Protein 4BCT (pdb70)

Sequence (201 aa):
ATTFNIINNCPFTVWAAAVPGGGKRLDRGQNWIIINNPGAGTKGARVWPRTGCNFDGAGRRRGKCQTGDCNGLLQQCQQAFGQQPPNTLAEYALNQQFNNLDFFFDISLVDDGFNVAMEFSSPTSGGCTRGIKCTADINGQCPNELRAPGGCNNPCTVFKTDQYCCNSSGNCGLTNFSKKFFKDRCPDAYSYPKDDQTSTFTCPAGTNYKVVFCP

B-factor: mean 10.48, std 8.93, range [3.19, 70.59]

Structure (mmCIF, N/CA/C/O backbone):
data_4BCT
#
_entry.id   4BCT
#
_cell.length_a   71.541
_cell.length_b   48.312
_cell.length_c   50.580
_cell.angle_alpha   90.00
_cell.angle_beta   100.72
_cell.angle_gamma   90.00
#
_symmetry.space_group_name_H-M   'C 1 2 1'
#
loop_
_entity.id
_entity.type
_entity.pdbx_description
1 polymer 'THAUMATIN-LIKE PROTEIN'
2 non-polymer '4-(2-HYDROXYETHYL)-1-PIPERAZINE ETHANESULFONIC ACID'
3 water water
#
loop_
_atom_site.group_PDB
_atom_site.id
_atom_site.type_symbol
_atom_site.label_atom_id
_atom_site.label_alt_id
_atom_site.label_comp_id
_atom_site.label_asym_id
_atom_site.label_entity_id
_atom_site.label_seq_id
_atom_site.pdbx_PDB_ins_code
_atom_site.Cartn_x
_atom_site.Cartn_y
_atom_site.Cartn_z
_atom_site.occupancy
_atom_site.B_iso_or_equiv
_atom_site.auth_seq_id
_atom_site.auth_comp_id
_atom_site.auth_asym_id
_atom_site.auth_atom_id
_atom_site.pdbx_PDB_model_num
ATOM 1 N N . ALA A 1 1 ? 32.574 6.882 7.857 1.00 13.85 25 ALA A N 1
ATOM 2 C CA . ALA A 1 1 ? 31.557 5.750 7.812 1.00 11.48 25 ALA A CA 1
ATOM 3 C C . ALA A 1 1 ? 30.468 6.112 6.790 1.00 8.94 25 ALA A C 1
ATOM 4 O O . ALA A 1 1 ? 29.873 7.146 6.875 1.00 10.96 25 ALA A O 1
ATOM 6 N N A THR A 1 2 ? 30.313 5.231 5.829 0.50 6.94 26 THR A N 1
ATOM 7 N N B THR A 1 2 ? 30.313 5.248 5.819 0.50 7.03 26 THR A N 1
ATOM 8 C CA A THR A 1 2 ? 29.245 5.230 4.857 0.50 7.03 26 THR A CA 1
ATOM 9 C CA B THR A 1 2 ? 29.181 5.312 4.933 0.50 7.14 26 THR A CA 1
ATOM 10 C C A THR A 1 2 ? 28.275 4.153 5.265 0.50 5.99 26 THR A C 1
ATOM 11 C C B THR A 1 2 ? 28.266 4.166 5.277 0.50 6.11 26 THR A C 1
ATOM 12 O O A THR A 1 2 ? 28.683 3.068 5.665 0.50 7.33 26 THR A O 1
ATOM 13 O O B THR A 1 2 ? 28.691 3.074 5.657 0.50 7.31 26 THR A O 1
ATOM 20 N N . PHE A 1 3 ? 26.983 4.458 5.134 1.00 6.27 27 PHE A N 1
ATOM 21 C CA . PHE A 1 3 ? 25.908 3.476 5.340 1.00 5.97 27 PHE A CA 1
ATOM 22 C C . PHE A 1 3 ? 25.149 3.389 4.041 1.00 6.56 27 PHE A C 1
ATOM 23 O O . PHE A 1 3 ? 24.656 4.387 3.552 1.00 8.88 27 PHE A O 1
ATOM 31 N N . ASN A 1 4 ? 25.033 2.200 3.534 1.00 5.64 28 ASN A N 1
ATOM 32 C CA . ASN A 1 4 ? 24.202 1.906 2.360 1.00 5.40 28 ASN A CA 1
ATOM 33 C C . ASN A 1 4 ? 22.929 1.253 2.851 1.00 4.91 28 ASN A C 1
ATOM 34 O O . ASN A 1 4 ? 22.967 0.192 3.441 1.00 5.35 28 ASN A O 1
ATOM 39 N N . ILE A 1 5 ? 21.839 1.961 2.641 1.00 4.95 29 ILE A N 1
ATOM 40 C CA . ILE A 1 5 ? 20.527 1.542 3.148 1.00 4.76 29 ILE A CA 1
ATOM 41 C C . ILE A 1 5 ? 19.759 1.035 1.988 1.00 5.12 29 ILE A C 1
ATOM 42 O O . ILE A 1 5 ? 19.512 1.756 1.025 1.00 5.97 29 ILE A O 1
ATOM 47 N N . ILE A 1 6 ? 19.397 -0.252 2.026 1.00 5.66 30 ILE A N 1
ATOM 48 C CA . ILE A 1 6 ? 18.874 -0.944 0.877 1.00 5.93 30 ILE A CA 1
ATOM 49 C C . ILE A 1 6 ? 17.522 -1.520 1.204 1.00 5.85 30 ILE A C 1
ATOM 50 O O . ILE A 1 6 ? 17.368 -2.186 2.209 1.00 5.98 30 ILE A O 1
ATOM 55 N N . ASN A 1 7 ? 16.538 -1.300 0.322 1.00 6.15 31 ASN A N 1
ATOM 56 C CA . ASN A 1 7 ? 15.272 -1.929 0.502 1.00 6.61 31 ASN A CA 1
ATOM 57 C C . ASN A 1 7 ? 15.174 -3.205 -0.324 1.00 7.18 31 ASN A C 1
ATOM 58 O O . ASN A 1 7 ? 15.079 -3.117 -1.525 1.00 8.51 31 ASN A O 1
ATOM 63 N N . ASN A 1 8 ? 15.182 -4.330 0.345 1.00 8.55 32 ASN A N 1
ATOM 64 C CA . ASN A 1 8 ? 14.926 -5.596 -0.338 1.00 10.77 32 ASN A CA 1
ATOM 65 C C . ASN A 1 8 ? 13.541 -6.127 -0.148 1.00 10.46 32 ASN A C 1
ATOM 66 O O . ASN A 1 8 ? 13.267 -7.203 -0.576 1.00 13.26 32 ASN A O 1
ATOM 71 N N . CYS A 1 9 ? 12.665 -5.341 0.476 1.00 10.11 33 CYS A N 1
ATOM 72 C CA . CYS A 1 9 ? 11.317 -5.779 0.664 1.00 10.77 33 CYS A CA 1
ATOM 73 C C . CYS A 1 9 ? 10.507 -5.647 -0.591 1.00 13.09 33 CYS A C 1
ATOM 74 O O . CYS A 1 9 ? 10.793 -4.768 -1.425 1.00 13.84 33 CYS A O 1
ATOM 77 N N . PRO A 1 10 ? 9.489 -6.474 -0.724 1.00 13.62 34 PRO A N 1
ATOM 78 C CA . PRO A 1 10 ? 8.592 -6.412 -1.894 1.00 15.80 34 PRO A CA 1
ATOM 79 C C . PRO A 1 10 ? 7.458 -5.352 -1.696 1.00 16.90 34 PRO A C 1
ATOM 80 O O . PRO A 1 10 ? 6.278 -5.584 -2.063 1.00 21.62 34 PRO A O 1
ATOM 84 N N . PHE A 1 11 ? 7.769 -4.285 -1.089 1.00 15.32 35 PHE A N 1
ATOM 85 C CA . PHE A 1 11 ? 6.857 -3.175 -0.879 1.00 13.13 35 PHE A CA 1
ATOM 86 C C . PHE A 1 11 ? 7.805 -1.976 -0.669 1.00 11.99 35 PHE A C 1
ATOM 87 O O . PHE A 1 11 ? 8.949 -2.110 -0.296 1.00 10.93 35 PHE A O 1
ATOM 95 N N . THR A 1 12 ? 7.256 -0.820 -0.910 1.00 12.50 36 THR A N 1
ATOM 96 C CA . THR A 1 12 ? 7.965 0.446 -0.705 1.00 11.85 36 THR A CA 1
ATOM 97 C C . THR A 1 12 ? 8.267 0.582 0.768 1.00 8.57 36 THR A C 1
ATOM 98 O O . THR A 1 12 ? 7.438 0.345 1.630 1.00 9.72 36 THR A O 1
ATOM 102 N N . VAL A 1 13 ? 9.492 1.029 1.037 1.00 6.98 37 VAL A N 1
ATOM 103 C CA . VAL A 1 13 ? 9.915 1.366 2.386 1.00 6.30 37 VAL A CA 1
ATOM 104 C C . VAL A 1 13 ? 10.475 2.753 2.325 1.00 5.63 37 VAL A C 1
ATOM 105 O O . VAL A 1 13 ? 11.255 3.068 1.443 1.00 6.08 37 VAL A O 1
ATOM 109 N N . TRP A 1 14 ? 10.090 3.585 3.276 1.00 4.85 38 TRP A N 1
ATOM 110 C CA . TRP A 1 14 ? 10.648 4.920 3.379 1.00 5.06 38 TRP A CA 1
ATOM 111 C C . TRP A 1 14 ? 11.731 4.855 4.414 1.00 4.49 38 TRP A C 1
ATOM 112 O O . TRP A 1 14 ? 11.470 4.831 5.623 1.00 4.50 38 TRP A O 1
ATOM 123 N N . ALA A 1 15 ? 12.939 4.741 3.954 1.00 4.73 39 ALA A N 1
ATOM 124 C CA . ALA A 1 15 ? 14.083 4.713 4.874 1.00 4.47 39 ALA A CA 1
ATOM 125 C C . ALA A 1 15 ? 14.121 6.005 5.629 1.00 4.40 39 ALA A C 1
ATOM 126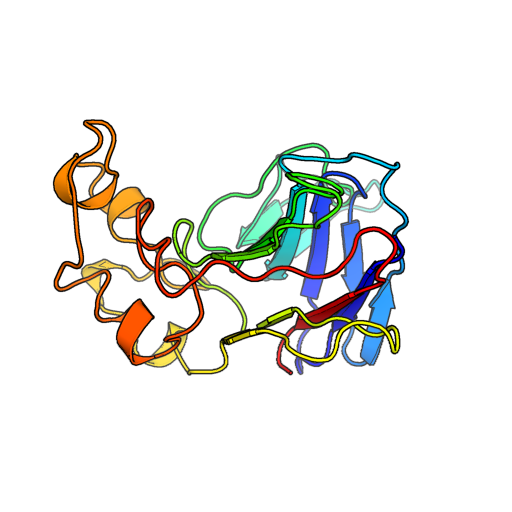 O O . ALA A 1 15 ? 13.819 7.073 5.091 1.00 4.47 39 ALA A O 1
ATOM 128 N N . ALA A 1 16 ? 14.582 5.924 6.865 1.00 4.15 40 ALA A N 1
ATOM 129 C CA . ALA A 1 16 ? 14.760 7.046 7.714 1.00 4.07 40 ALA A CA 1
ATOM 130 C C . ALA A 1 16 ? 16.134 6.909 8.401 1.00 4.05 40 ALA A C 1
ATOM 131 O O . ALA A 1 16 ? 16.536 5.803 8.710 1.00 4.09 40 ALA A O 1
ATOM 133 N N . ALA A 1 17 ? 16.749 8.037 8.671 1.00 4.32 41 ALA A N 1
ATOM 134 C CA . ALA A 1 17 ? 18.014 7.992 9.406 1.00 4.81 41 ALA A CA 1
ATOM 135 C C . ALA A 1 17 ? 18.157 9.288 10.122 1.00 4.62 41 ALA A C 1
ATOM 136 O O . ALA A 1 17 ? 17.909 10.354 9.572 1.00 5.56 41 ALA A O 1
ATOM 138 N N . VAL A 1 18 ? 18.639 9.210 11.358 1.00 4.56 42 VAL A N 1
ATOM 139 C CA . VAL A 1 18 ? 18.992 10.394 12.109 1.00 5.07 42 VAL A CA 1
ATOM 140 C C . VAL A 1 18 ? 20.371 10.154 12.647 1.00 5.38 42 VAL A C 1
ATOM 141 O O . VAL A 1 18 ? 20.522 9.305 13.553 1.00 7.37 42 VAL A O 1
ATOM 145 N N . PRO A 1 19 ? 21.396 10.801 12.115 1.00 5.92 43 PRO A N 1
ATOM 146 C CA . PRO A 1 19 ? 21.326 11.778 11.056 1.00 5.97 43 PRO A CA 1
ATOM 147 C C . PRO A 1 19 ? 21.140 11.126 9.714 1.00 5.86 43 PRO A C 1
ATOM 148 O O . PRO A 1 19 ? 21.479 9.946 9.512 1.00 7.27 43 PRO A O 1
ATOM 152 N N . GLY A 1 20 ? 20.641 11.894 8.760 1.00 6.38 44 GLY A N 1
ATOM 153 C CA . GLY A 1 20 ? 20.606 11.478 7.383 1.00 6.95 44 GLY A CA 1
ATOM 154 C C . GLY A 1 20 ? 19.396 11.936 6.625 1.00 6.14 44 GLY A C 1
ATOM 155 O O . GLY A 1 20 ? 19.514 12.341 5.490 1.00 7.84 44 GLY A O 1
ATOM 156 N N . GLY A 1 21 ? 18.224 11.847 7.244 1.00 5.80 45 GLY A N 1
ATOM 157 C CA . GLY A 1 21 ? 16.978 12.275 6.662 1.00 5.75 45 GLY A CA 1
ATOM 158 C C . GLY A 1 21 ? 16.112 11.089 6.279 1.00 5.02 45 GLY A C 1
ATOM 159 O O . GLY A 1 21 ? 15.751 10.291 7.144 1.00 5.01 45 GLY A O 1
ATOM 160 N N . GLY A 1 22 ? 15.723 10.963 5.032 1.00 5.31 46 GLY A N 1
ATOM 161 C CA . GLY A 1 22 ? 14.936 9.859 4.613 1.00 5.13 46 GLY A CA 1
ATOM 162 C C . GLY A 1 22 ? 14.886 9.746 3.119 1.00 5.98 46 GLY A C 1
ATOM 163 O O . GLY A 1 22 ? 15.225 10.685 2.408 1.00 7.17 46 GLY A O 1
ATOM 164 N N . LYS A 1 23 ? 14.393 8.615 2.653 1.00 5.69 47 LYS A N 1
ATOM 165 C CA . LYS A 1 23 ? 14.288 8.395 1.209 1.00 6.49 47 LYS A CA 1
ATOM 166 C C . LYS A 1 23 ? 13.277 7.310 0.977 1.00 5.88 47 LYS A C 1
ATOM 167 O O . LYS A 1 23 ? 13.297 6.271 1.608 1.00 6.28 47 LYS A O 1
ATOM 173 N N . ARG A 1 24 ? 12.414 7.533 -0.009 1.00 6.60 48 ARG A N 1
ATOM 174 C CA . ARG A 1 24 ? 11.468 6.546 -0.480 1.00 6.84 48 ARG A CA 1
ATOM 175 C C . ARG A 1 24 ? 12.243 5.517 -1.289 1.00 7.27 48 ARG A C 1
ATOM 176 O O . ARG A 1 24 ? 12.903 5.891 -2.271 1.00 9.45 48 ARG A O 1
ATOM 184 N N . LEU A 1 25 ? 12.162 4.265 -0.904 1.00 7.06 49 LEU A N 1
ATOM 185 C CA . LEU A 1 25 ? 12.811 3.165 -1.619 1.00 8.04 49 LEU A CA 1
ATOM 186 C C . LEU A 1 25 ? 11.837 2.154 -2.096 1.00 7.97 49 LEU A C 1
ATOM 187 O O . LEU A 1 25 ? 11.255 1.434 -1.325 1.00 8.60 49 LEU A O 1
ATOM 192 N N . ASP A 1 26 ? 11.747 2.042 -3.428 1.00 10.98 50 ASP A N 1
ATOM 193 C CA . ASP A 1 26 ? 11.111 0.866 -3.971 1.00 12.69 50 ASP A CA 1
ATOM 194 C C . ASP A 1 26 ? 12.015 -0.341 -3.799 1.00 11.21 50 ASP A C 1
ATOM 195 O O . ASP A 1 26 ? 13.153 -0.159 -3.469 1.00 10.50 50 ASP A O 1
ATOM 200 N N . ARG A 1 27 ? 11.531 -1.585 -4.011 1.00 12.87 51 ARG A N 1
ATOM 201 C CA . ARG A 1 27 ? 12.381 -2.730 -3.867 1.00 13.63 51 ARG A CA 1
ATOM 202 C C . ARG A 1 27 ? 13.550 -2.538 -4.769 1.00 12.43 51 ARG A C 1
ATOM 203 O O . ARG A 1 27 ? 13.444 -2.129 -5.959 1.00 12.89 51 ARG A O 1
ATOM 211 N N . GLY A 1 28 ? 14.698 -2.850 -4.229 1.00 11.65 52 GLY A N 1
ATOM 212 C CA . GLY A 1 28 ? 15.952 -2.796 -4.892 1.00 12.73 52 GLY A CA 1
ATOM 213 C C . GLY A 1 28 ? 16.600 -1.430 -4.869 1.00 11.99 52 GLY A C 1
ATOM 214 O O . GLY A 1 28 ? 17.744 -1.327 -5.285 1.00 15.06 52 GLY A O 1
ATOM 215 N N . GLN A 1 29 ? 15.967 -0.408 -4.377 1.00 8.54 53 GLN A N 1
ATOM 216 C CA . GLN A 1 29 ? 16.584 0.880 -4.332 1.00 7.95 53 GLN A CA 1
ATOM 217 C C . GLN A 1 29 ? 17.378 1.030 -3.040 1.00 6.93 53 GLN A C 1
ATOM 218 O O . GLN A 1 29 ? 17.082 0.397 -2.054 1.00 7.53 53 GLN A O 1
ATOM 224 N N . ASN A 1 30 ? 18.322 1.939 -3.121 1.00 7.25 54 ASN A N 1
ATOM 225 C CA . ASN A 1 30 ? 19.233 2.169 -1.979 1.00 6.78 54 ASN A CA 1
ATOM 226 C C . ASN A 1 30 ? 19.430 3.639 -1.776 1.00 6.95 54 ASN A C 1
ATOM 227 O O . ASN A 1 30 ? 19.081 4.507 -2.589 1.00 9.38 54 ASN A O 1
ATOM 232 N N . TRP A 1 31 ? 20.052 3.945 -0.629 1.00 6.44 55 TRP A N 1
ATOM 233 C CA . TRP A 1 31 ? 20.255 5.271 -0.150 1.00 6.46 55 TRP A CA 1
ATOM 234 C C . TRP A 1 31 ? 21.581 5.261 0.614 1.00 5.92 55 TRP A C 1
ATOM 235 O O . TRP A 1 31 ? 21.693 4.517 1.553 1.00 6.33 55 TRP A O 1
ATOM 246 N N A ILE A 1 32 ? 22.513 6.086 0.211 0.50 7.14 56 ILE A N 1
ATOM 247 N N B ILE A 1 32 ? 22.527 6.076 0.209 0.50 7.23 56 ILE A N 1
ATOM 248 C CA A ILE A 1 32 ? 23.783 6.132 0.899 0.50 8.28 56 ILE A CA 1
ATOM 249 C CA B ILE A 1 32 ? 23.810 6.148 0.885 0.50 8.46 56 ILE A CA 1
ATOM 250 C C A ILE A 1 32 ? 23.857 7.383 1.754 0.50 7.60 56 ILE A C 1
ATOM 251 C C B ILE A 1 32 ? 23.844 7.372 1.756 0.50 7.73 56 ILE A C 1
ATOM 252 O O A ILE A 1 32 ? 23.558 8.493 1.280 0.50 10.78 56 ILE A O 1
ATOM 253 O O B ILE A 1 32 ? 23.545 8.478 1.275 0.50 10.86 56 ILE A O 1
ATOM 262 N N . ILE A 1 33 ? 24.160 7.188 3.026 1.00 7.02 57 ILE A N 1
ATOM 263 C CA . ILE A 1 33 ? 24.364 8.283 3.943 1.00 6.92 57 ILE A CA 1
ATOM 264 C C . ILE A 1 33 ? 25.812 8.229 4.456 1.00 6.06 57 ILE A C 1
ATOM 265 O O . ILE A 1 33 ? 26.466 7.197 4.452 1.00 6.51 57 ILE A O 1
ATOM 270 N N A ASN A 1 34 ? 26.262 9.366 4.954 0.52 6.41 58 ASN A N 1
ATOM 271 N N B ASN A 1 34 ? 26.231 9.395 4.931 0.48 6.75 58 ASN A N 1
ATOM 272 C CA A ASN A 1 34 ? 27.630 9.533 5.425 0.52 7.29 58 ASN A CA 1
ATOM 273 C CA B ASN A 1 34 ? 27.587 9.541 5.413 0.48 6.90 58 ASN A CA 1
ATOM 274 C C A ASN A 1 34 ? 27.625 10.317 6.714 0.52 7.24 58 ASN A C 1
ATOM 275 C C B ASN A 1 34 ? 27.536 10.354 6.702 0.48 6.52 58 ASN A C 1
ATOM 276 O O A ASN A 1 34 ? 27.987 11.460 6.746 0.52 10.26 58 ASN A O 1
ATOM 277 O O B ASN A 1 34 ? 27.769 11.555 6.717 0.48 7.72 58 ASN A O 1
ATOM 286 N N . PRO A 1 35 ? 27.234 9.690 7.806 1.00 6.93 59 PRO A N 1
ATOM 287 C CA . PRO A 1 35 ? 27.203 10.394 9.075 1.00 8.40 59 PRO A CA 1
ATOM 288 C C . PRO A 1 35 ? 28.600 10.936 9.432 1.00 8.55 59 PRO A C 1
ATOM 289 O O . PRO A 1 35 ? 29.597 10.309 9.150 1.00 10.25 59 PRO A O 1
ATOM 293 N N . GLY A 1 36 ? 28.602 12.063 10.113 1.00 8.68 60 GLY A N 1
ATOM 294 C CA . GLY A 1 36 ? 29.863 12.654 10.515 1.00 9.78 60 GLY A CA 1
ATOM 295 C C . GLY A 1 36 ? 30.614 11.742 11.484 1.00 8.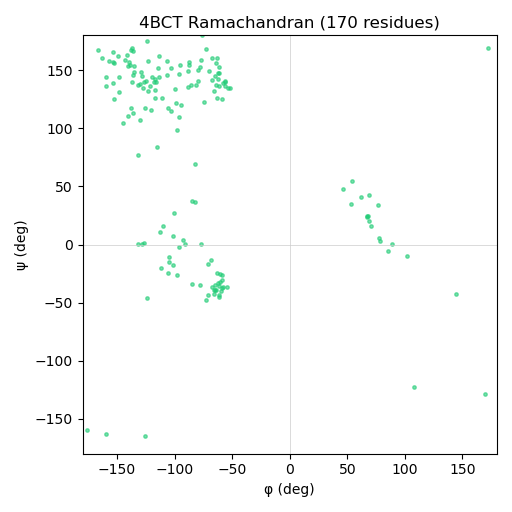03 60 GLY A C 1
ATOM 296 O O . GLY A 1 36 ? 30.053 10.964 12.253 1.00 7.18 60 GLY A O 1
ATOM 297 N N . ALA A 1 37 ? 31.904 11.940 11.496 1.00 9.18 61 ALA A N 1
ATOM 298 C CA . ALA A 1 37 ? 32.762 11.171 12.416 1.00 9.48 61 ALA A CA 1
ATOM 299 C C . ALA A 1 37 ? 32.285 11.417 13.815 1.00 7.48 61 ALA A C 1
ATOM 300 O O . ALA A 1 37 ? 31.949 12.514 14.198 1.00 9.20 61 ALA A O 1
ATOM 302 N N . GLY A 1 38 ? 32.275 10.316 14.600 1.00 7.45 62 GLY A N 1
ATOM 303 C CA . GLY A 1 38 ? 31.883 10.411 15.970 1.00 7.41 62 GLY A CA 1
ATOM 304 C C . GLY A 1 38 ? 30.389 10.520 16.233 1.00 6.51 62 GLY A C 1
ATOM 305 O O . GLY A 1 38 ? 29.985 10.661 17.373 1.00 8.84 62 GLY A O 1
ATOM 306 N N . THR A 1 39 ? 29.581 10.402 15.209 1.00 6.14 63 THR A N 1
ATOM 307 C CA . THR A 1 39 ? 28.132 10.410 15.374 1.00 6.90 63 THR A CA 1
ATOM 308 C C . THR A 1 39 ? 27.731 9.389 16.416 1.00 5.64 63 THR A C 1
ATOM 309 O O . THR A 1 39 ? 28.130 8.244 16.336 1.00 6.14 63 THR A O 1
ATOM 313 N N . LYS A 1 40 ? 26.855 9.806 17.294 1.00 7.33 64 LYS A N 1
ATOM 314 C CA . LYS A 1 40 ? 26.302 8.919 18.256 1.00 7.76 64 LYS A CA 1
ATOM 315 C C . LYS A 1 40 ? 24.861 9.133 18.413 1.00 6.82 64 LYS A C 1
ATOM 316 O O . LYS A 1 40 ? 24.287 10.096 17.916 1.00 8.35 64 LYS A O 1
ATOM 322 N N . GLY A 1 41 ? 24.226 8.148 19.101 1.00 7.72 65 GLY A N 1
ATOM 323 C CA . GLY A 1 41 ? 22.796 8.272 19.257 1.00 9.17 65 GLY A CA 1
ATOM 324 C C . GLY A 1 41 ? 22.044 8.145 17.971 1.00 7.52 65 GLY A C 1
ATOM 325 O O . GLY A 1 41 ? 20.953 8.662 17.843 1.00 9.13 65 GLY A O 1
ATOM 326 N N . ALA A 1 42 ? 22.649 7.478 16.984 1.00 5.57 66 ALA A N 1
ATOM 327 C CA . ALA A 1 42 ? 22.140 7.477 15.636 1.00 4.90 66 ALA A CA 1
ATOM 328 C C . ALA A 1 42 ? 21.287 6.285 15.373 1.00 3.89 66 ALA A C 1
ATOM 329 O O . ALA A 1 42 ? 21.432 5.239 15.977 1.00 4.76 66 ALA A O 1
ATOM 331 N N . ARG A 1 43 ? 20.387 6.451 14.412 1.00 4.64 67 ARG A N 1
ATOM 332 C CA . ARG A 1 43 ? 19.511 5.389 14.009 1.00 4.88 67 ARG A CA 1
ATOM 333 C C . ARG A 1 43 ? 19.323 5.388 12.521 1.00 3.95 67 ARG A C 1
ATOM 334 O O . ARG A 1 43 ? 19.351 6.445 11.873 1.00 4.69 67 ARG A O 1
ATOM 342 N N . VAL A 1 44 ? 19.018 4.215 11.993 1.00 3.95 68 VAL A N 1
ATOM 343 C CA . VAL A 1 44 ? 18.460 4.020 10.665 1.00 4.00 68 VAL A CA 1
ATOM 344 C C . VAL A 1 44 ? 17.266 3.119 10.872 1.00 3.75 68 VAL A C 1
ATOM 345 O O . VAL A 1 44 ? 17.345 2.157 11.623 1.00 4.11 68 VAL A O 1
ATOM 349 N N . TRP A 1 45 ? 16.153 3.394 10.202 1.00 3.91 69 TRP A N 1
ATOM 350 C CA . TRP A 1 45 ? 14.996 2.527 10.347 1.00 3.86 69 TRP A CA 1
ATOM 351 C C . TRP A 1 45 ? 14.151 2.598 9.113 1.00 3.58 69 TRP A C 1
ATOM 352 O O . TRP A 1 45 ? 14.150 3.546 8.363 1.00 4.13 69 TRP A O 1
ATOM 363 N N . PRO A 1 46 ? 13.359 1.541 8.914 1.00 4.09 70 PRO A N 1
ATOM 364 C CA . PRO A 1 46 ? 12.379 1.523 7.857 1.00 4.31 70 PRO A CA 1
ATOM 365 C C . PRO A 1 46 ? 11.059 2.107 8.365 1.00 4.11 70 PRO A C 1
ATOM 366 O O . PRO A 1 46 ? 10.696 1.929 9.503 1.00 4.53 70 PRO A O 1
ATOM 370 N N . ARG A 1 47 ? 10.327 2.721 7.450 1.00 4.34 71 ARG A N 1
ATOM 371 C CA . ARG A 1 47 ? 8.978 3.183 7.669 1.00 4.56 71 ARG A CA 1
ATOM 372 C C . ARG A 1 47 ? 8.104 2.574 6.616 1.00 4.48 71 ARG A C 1
ATOM 373 O O . ARG A 1 47 ? 8.481 2.473 5.455 1.00 5.21 71 ARG A O 1
ATOM 381 N N . THR A 1 48 ? 6.901 2.175 7.028 1.00 4.85 72 THR A N 1
ATOM 382 C CA . THR A 1 48 ? 5.946 1.615 6.097 1.00 5.49 72 THR A CA 1
ATOM 383 C C . THR A 1 48 ? 4.660 2.404 6.131 1.00 5.89 72 THR A C 1
ATOM 384 O O . THR A 1 48 ? 4.333 3.102 7.067 1.00 6.05 72 THR A O 1
ATOM 388 N N . GLY A 1 49 ? 3.926 2.268 5.018 1.00 6.96 73 GLY A N 1
ATOM 389 C CA . GLY A 1 49 ? 2.579 2.852 5.015 1.00 7.92 73 GLY A CA 1
ATOM 390 C C . GLY A 1 49 ? 2.629 4.355 5.023 1.00 7.48 73 GLY A C 1
ATOM 391 O O . GLY A 1 49 ? 1.875 4.952 5.745 1.00 8.66 73 GLY A O 1
ATOM 392 N N . CYS A 1 50 ? 3.503 4.950 4.252 1.00 7.56 74 CYS A N 1
ATOM 393 C CA . CYS A 1 50 ? 3.681 6.410 4.249 1.00 7.02 74 CYS A CA 1
ATOM 394 C C . CYS A 1 50 ? 2.888 7.059 3.117 1.00 7.79 74 CYS A C 1
ATOM 395 O O . CYS A 1 50 ? 2.747 6.467 2.058 1.00 12.29 74 CYS A O 1
ATOM 398 N N . ASN A 1 51 ? 2.426 8.257 3.404 1.00 5.99 75 ASN A N 1
ATOM 399 C CA . ASN A 1 51 ? 1.834 9.134 2.413 1.00 7.31 75 ASN A CA 1
ATOM 400 C C . ASN A 1 51 ? 2.398 10.493 2.655 1.00 6.25 75 ASN A C 1
ATOM 401 O O . ASN A 1 51 ? 2.158 11.121 3.686 1.00 7.89 75 ASN A O 1
ATOM 406 N N . PHE A 1 52 ? 3.184 10.927 1.658 1.00 6.30 76 PHE A N 1
ATOM 407 C CA . PHE A 1 52 ? 3.790 12.222 1.724 1.00 6.30 76 PHE A CA 1
ATOM 408 C C . PHE A 1 52 ? 3.340 13.112 0.563 1.00 6.68 76 PHE A C 1
ATOM 409 O O . PHE A 1 52 ? 3.206 12.601 -0.539 1.00 7.21 76 PHE A O 1
ATOM 417 N N . ASP A 1 53 ? 3.185 14.386 0.829 1.00 5.96 77 ASP A N 1
ATOM 418 C CA . ASP A 1 53 ? 2.938 15.336 -0.206 1.00 6.27 77 ASP A CA 1
ATOM 419 C C . ASP A 1 53 ? 4.253 15.609 -0.950 1.00 5.96 77 ASP A C 1
ATOM 420 O O . ASP A 1 53 ? 5.304 15.070 -0.634 1.00 6.27 77 ASP A O 1
ATOM 425 N N . GLY A 1 54 ? 4.168 16.482 -1.949 1.00 6.46 78 GLY A N 1
ATOM 426 C CA . GLY A 1 54 ? 5.313 16.773 -2.733 1.00 6.85 78 GLY A CA 1
ATOM 427 C C . GLY A 1 54 ? 6.397 17.523 -2.021 1.00 7.37 78 GLY A C 1
ATOM 428 O O . GLY A 1 54 ? 7.510 17.588 -2.529 1.00 10.11 78 GLY A O 1
ATOM 429 N N . ALA A 1 55 ? 6.100 18.083 -0.853 1.00 6.44 79 ALA A N 1
ATOM 430 C CA . ALA A 1 55 ? 7.068 18.726 0.002 1.00 7.80 79 ALA A CA 1
ATOM 431 C C . ALA A 1 55 ? 7.628 17.768 1.031 1.00 7.00 79 ALA A C 1
ATOM 432 O O . ALA A 1 55 ? 8.395 18.154 1.878 1.00 9.19 79 ALA A O 1
ATOM 434 N N . GLY A 1 56 ? 7.252 16.508 0.988 1.00 6.06 80 GLY A N 1
ATOM 435 C CA . GLY A 1 56 ? 7.758 15.545 1.951 1.00 6.15 80 GLY A CA 1
ATOM 436 C C . GLY A 1 56 ? 7.109 15.661 3.312 1.00 5.45 80 GLY A C 1
ATOM 437 O O . GLY A 1 56 ? 7.784 15.375 4.322 1.00 5.43 80 GLY A O 1
ATOM 438 N N . ARG A 1 57 ? 5.835 16.010 3.361 1.00 5.13 81 ARG A N 1
ATOM 439 C CA A ARG A 1 57 ? 5.112 16.131 4.623 0.25 5.58 81 ARG A CA 1
ATOM 440 C CA B ARG A 1 57 ? 5.120 16.125 4.623 0.25 5.59 81 ARG A CA 1
ATOM 441 C CA C ARG A 1 57 ? 5.126 16.123 4.624 0.50 5.48 81 ARG A CA 1
ATOM 442 C C . ARG A 1 57 ? 3.905 15.245 4.556 1.00 5.12 81 ARG A C 1
ATOM 443 O O . ARG A 1 57 ? 3.168 15.240 3.562 1.00 6.39 81 ARG A O 1
ATOM 465 N N . GLY A 1 58 ? 3.660 14.505 5.601 1.00 4.87 82 GLY A N 1
ATOM 466 C CA . GLY A 1 58 ? 2.518 13.617 5.633 1.00 6.04 82 GLY A CA 1
ATOM 467 C C . GLY A 1 58 ? 2.622 12.707 6.844 1.00 5.25 82 GLY A C 1
ATOM 468 O O . GLY A 1 58 ? 2.794 13.200 7.963 1.00 5.64 82 GLY A O 1
ATOM 469 N N . LYS A 1 59 ? 2.502 11.421 6.619 1.00 5.32 83 LYS A N 1
ATOM 470 C CA . LYS A 1 59 ? 2.439 10.497 7.751 1.00 5.53 83 LYS A CA 1
ATOM 471 C C . LYS A 1 59 ? 2.790 9.116 7.290 1.00 5.27 83 LYS A C 1
ATOM 472 O O . LYS A 1 59 ? 2.371 8.668 6.230 1.00 6.86 83 LYS A O 1
ATOM 478 N N . CYS A 1 60 ? 3.467 8.386 8.159 1.00 6.12 84 CYS A N 1
ATOM 479 C CA . CYS A 1 60 ? 3.712 6.964 7.995 1.00 5.57 84 CYS A CA 1
ATOM 480 C C . CYS A 1 60 ? 2.998 6.153 9.038 1.00 5.49 84 CYS A C 1
ATOM 481 O O . CYS A 1 60 ? 2.965 6.529 10.211 1.00 6.23 84 CYS A O 1
ATOM 484 N N . GLN A 1 61 ? 2.525 4.988 8.642 1.00 6.18 85 GLN A N 1
ATOM 485 C CA . GLN A 1 61 ? 1.885 4.082 9.564 1.00 6.58 85 GLN A CA 1
ATOM 486 C C . GLN A 1 61 ? 2.851 3.601 10.620 1.00 5.61 85 GLN A C 1
ATOM 487 O O . GLN A 1 61 ? 2.458 3.444 11.783 1.00 6.54 85 GLN A O 1
ATOM 493 N N . THR A 1 62 ? 4.105 3.327 10.255 1.00 4.97 86 THR A N 1
ATOM 494 C CA . THR A 1 62 ? 5.101 2.933 11.221 1.00 5.02 86 THR A CA 1
ATOM 495 C C . THR A 1 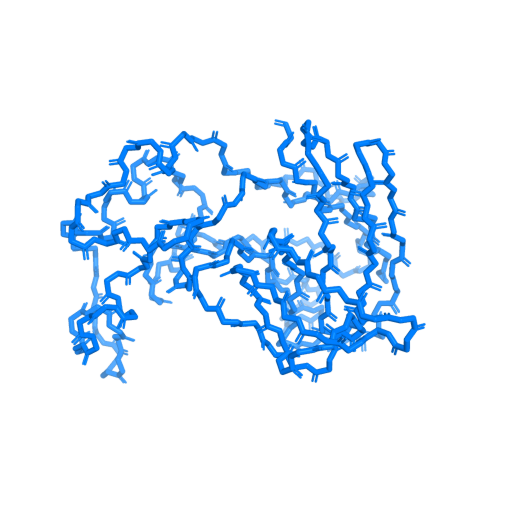62 ? 6.321 3.802 11.061 1.00 4.60 86 THR A C 1
ATOM 496 O O . THR A 1 62 ? 6.701 4.194 9.974 1.00 4.93 86 THR A O 1
ATOM 500 N N . GLY A 1 63 ? 6.954 4.084 12.194 1.00 4.17 87 GLY A N 1
ATOM 501 C CA . GLY A 1 63 ? 8.199 4.815 12.208 1.00 4.32 87 GLY A CA 1
ATOM 502 C C . GLY A 1 63 ? 8.124 6.255 11.820 1.00 3.96 87 GLY A C 1
ATOM 503 O O . GLY A 1 63 ? 9.147 6.859 11.502 1.00 4.00 87 GLY A O 1
ATOM 504 N N . ASP A 1 64 ? 6.940 6.881 11.884 1.00 4.44 88 ASP A N 1
ATOM 505 C CA . ASP A 1 64 ? 6.797 8.244 11.458 1.00 4.54 88 ASP A CA 1
ATOM 506 C C . ASP A 1 64 ? 7.661 9.180 12.284 1.00 4.54 88 ASP A C 1
ATOM 507 O O . ASP A 1 64 ? 7.696 9.059 13.507 1.00 4.82 88 ASP A O 1
ATOM 512 N N . CYS A 1 65 ? 8.331 10.113 11.638 1.00 4.47 89 CYS A N 1
ATOM 513 C CA . CYS A 1 65 ? 9.166 11.074 12.314 1.00 4.68 89 CYS A CA 1
ATOM 514 C C . CYS A 1 65 ? 8.585 12.473 12.113 1.00 4.65 89 CYS A C 1
ATOM 515 O O . CYS A 1 65 ? 8.955 13.203 11.224 1.00 4.83 89 CYS A O 1
ATOM 518 N N . ASN A 1 66 ? 7.630 12.809 12.955 1.00 5.75 90 ASN A N 1
ATOM 519 C CA . ASN A 1 66 ? 7.021 14.137 12.872 1.00 6.62 90 ASN A CA 1
ATOM 520 C C . ASN A 1 66 ? 6.521 14.444 11.495 1.00 5.03 90 ASN A C 1
ATOM 521 O O . ASN A 1 66 ? 6.552 15.577 11.054 1.00 6.04 90 ASN A O 1
ATOM 526 N N . GLY A 1 67 ? 6.019 13.429 10.794 1.00 4.98 91 GLY A N 1
ATOM 527 C CA . GLY A 1 67 ? 5.364 13.623 9.537 1.00 5.32 91 GLY A CA 1
ATOM 528 C C . GLY A 1 67 ? 6.271 14.027 8.398 1.00 4.72 91 GLY A C 1
ATOM 529 O O . GLY A 1 67 ? 5.781 14.426 7.362 1.00 6.68 91 GLY A O 1
ATOM 530 N N . LEU A 1 68 ? 7.581 13.868 8.518 1.00 4.30 92 LEU A N 1
ATOM 531 C CA . LEU A 1 68 ? 8.482 14.287 7.479 1.00 4.55 92 LEU A CA 1
ATOM 532 C C . LEU A 1 68 ? 9.041 13.108 6.735 1.00 4.37 92 LEU A C 1
ATOM 533 O O . LEU A 1 68 ? 9.353 12.067 7.322 1.00 4.63 92 LEU A O 1
ATOM 538 N N . LEU A 1 69 ? 9.279 13.269 5.450 1.00 4.59 93 LEU A N 1
ATOM 539 C CA . LEU A 1 69 ? 10.058 12.300 4.711 1.00 4.87 93 LEU A CA 1
ATOM 540 C C . LEU A 1 69 ? 11.491 12.364 5.178 1.00 4.48 93 LEU A C 1
ATOM 541 O O . LEU A 1 69 ? 12.113 11.341 5.461 1.00 5.24 93 LEU A O 1
ATOM 546 N N A GLN A 1 70 ? 12.050 13.566 5.267 0.63 4.77 94 GLN A N 1
ATOM 547 N N B GLN A 1 70 ? 12.056 13.552 5.279 0.37 5.35 94 GLN A N 1
ATOM 548 C CA A GLN A 1 70 ? 13.424 13.794 5.647 0.63 5.37 94 GLN A CA 1
ATOM 549 C CA B GLN A 1 70 ? 13.438 13.654 5.662 0.37 6.14 94 GLN A CA 1
ATOM 550 C C A GLN A 1 70 ? 13.488 13.892 7.162 0.63 5.25 94 GLN A C 1
ATOM 551 C C B GLN A 1 70 ? 13.514 13.880 7.146 0.37 5.66 94 GLN A C 1
ATOM 552 O O A GLN A 1 70 ? 13.406 14.982 7.743 0.63 7.06 94 GLN A O 1
ATOM 553 O O B GLN A 1 70 ? 13.463 15.006 7.657 0.37 6.14 94 GLN A O 1
ATOM 564 N N . CYS A 1 71 ? 13.657 12.778 7.852 1.00 5.03 95 CYS A N 1
ATOM 565 C CA . CYS A 1 71 ? 13.603 12.791 9.281 1.00 4.94 95 CYS A CA 1
ATOM 566 C C . CYS A 1 71 ? 14.708 13.635 9.897 1.00 5.15 95 CYS A C 1
ATOM 567 O O . CYS A 1 71 ? 15.879 13.542 9.513 1.00 6.22 95 CYS A O 1
ATOM 570 N N . GLN A 1 72 ? 14.312 14.376 10.914 1.00 5.51 96 GLN A N 1
ATOM 571 C CA A GLN A 1 72 ? 15.184 15.048 11.819 0.50 6.52 96 GLN A CA 1
ATOM 572 C CA B GLN A 1 72 ? 15.214 15.036 11.816 0.50 6.57 96 GLN A CA 1
ATOM 573 C C . GLN A 1 72 ? 14.986 14.617 13.244 1.00 5.66 96 GLN A C 1
ATOM 574 O O . GLN A 1 72 ? 15.545 15.208 14.169 1.00 7.15 96 GLN A O 1
ATOM 585 N N . ALA A 1 73 ? 14.182 13.618 13.441 1.00 5.44 97 ALA A N 1
ATOM 586 C CA . ALA A 1 73 ? 13.758 13.140 14.753 1.00 5.79 97 ALA A CA 1
ATOM 587 C C . ALA A 1 73 ? 13.516 11.656 14.623 1.00 4.73 97 ALA A C 1
ATOM 588 O O . ALA A 1 73 ? 13.327 11.133 13.528 1.00 4.97 97 ALA A O 1
ATOM 590 N N . PHE A 1 74 ? 13.486 11.008 15.756 1.00 5.50 98 PHE A N 1
ATOM 591 C CA . PHE A 1 74 ? 13.192 9.603 15.840 1.00 5.08 98 PHE A CA 1
ATOM 592 C C . PHE A 1 74 ? 11.735 9.325 15.462 1.00 4.89 98 PHE A C 1
ATOM 593 O O . PHE A 1 74 ? 10.872 10.171 15.445 1.00 6.28 98 PHE A O 1
ATOM 601 N N . GLY A 1 75 ? 11.507 8.061 15.129 1.00 4.82 99 GLY A N 1
ATOM 602 C CA . GLY A 1 75 ? 10.256 7.574 14.657 1.00 5.26 99 GLY A CA 1
ATOM 603 C C . GLY A 1 75 ? 9.352 7.061 15.713 1.00 4.70 99 GLY A C 1
ATOM 604 O O . GLY A 1 75 ? 9.759 6.666 16.827 1.00 5.70 99 GLY A O 1
ATOM 605 N N A GLN A 1 76 ? 8.076 6.966 15.361 0.53 4.94 100 GLN A N 1
ATOM 606 N N B GLN A 1 76 ? 8.088 6.974 15.390 0.47 4.64 100 GLN A N 1
ATOM 607 C CA A GLN A 1 76 ? 7.076 6.411 16.237 0.53 5.64 100 GLN A CA 1
ATOM 608 C CA B GLN A 1 76 ? 7.082 6.361 16.225 0.47 5.40 100 GLN A CA 1
ATOM 609 C C A GLN A 1 76 ? 7.124 4.882 16.162 0.53 5.31 100 GLN A C 1
ATOM 610 C C B GLN A 1 76 ? 7.156 4.866 16.154 0.47 4.84 100 GLN A C 1
ATOM 611 O O A GLN A 1 76 ? 7.034 4.304 15.078 0.53 5.09 100 GLN A O 1
ATOM 612 O O B GLN A 1 76 ? 7.127 4.298 15.097 0.47 6.01 100 GLN A O 1
ATOM 623 N N . PRO A 1 77 ? 7.196 4.218 17.296 1.00 4.51 101 PRO A N 1
ATOM 624 C CA . PRO A 1 77 ? 7.144 2.747 17.289 1.00 4.58 101 PRO A CA 1
ATOM 625 C C . PRO A 1 77 ? 5.812 2.284 16.706 1.00 4.36 101 PRO A C 1
ATOM 626 O O . PRO A 1 77 ? 4.808 3.008 16.787 1.00 5.20 101 PRO A O 1
ATOM 630 N N . PRO A 1 78 ? 5.751 1.099 16.152 1.00 4.58 102 PRO A N 1
ATOM 631 C CA . PRO A 1 78 ? 6.846 0.127 16.107 1.00 4.49 102 PRO A CA 1
ATOM 632 C C . PRO A 1 78 ? 7.739 0.384 14.921 1.00 3.90 102 PRO A C 1
ATOM 633 O O . PRO A 1 78 ? 7.287 0.581 13.799 1.00 5.23 102 PRO A O 1
ATOM 637 N N . ASN A 1 79 ? 9.043 0.289 15.175 1.00 3.97 103 ASN A N 1
ATOM 638 C CA . ASN A 1 79 ? 9.989 0.423 14.089 1.00 4.24 103 ASN A CA 1
ATOM 639 C C . ASN A 1 79 ? 11.248 -0.355 14.450 1.00 3.89 103 ASN A C 1
ATOM 640 O O . ASN A 1 79 ? 11.824 -0.140 15.509 1.00 4.37 103 ASN A O 1
ATOM 645 N N . THR A 1 80 ? 11.653 -1.256 13.577 1.00 3.90 104 THR A N 1
ATOM 646 C CA . THR A 1 80 ? 12.897 -1.972 13.748 1.00 3.76 104 THR A CA 1
ATOM 647 C C . THR A 1 80 ? 14.054 -0.986 13.629 1.00 3.47 104 THR A C 1
ATOM 648 O O . THR A 1 80 ? 14.068 -0.219 12.685 1.00 4.45 104 THR A O 1
ATOM 652 N N . LEU A 1 81 ? 15.006 -1.025 14.563 1.00 3.42 105 LEU A N 1
ATOM 653 C CA . LEU A 1 81 ? 16.045 -0.020 14.588 1.00 3.70 105 LEU A CA 1
ATOM 654 C C . LEU A 1 81 ? 17.421 -0.568 14.358 1.00 3.43 105 LEU A C 1
ATOM 655 O O . LEU A 1 81 ? 17.831 -1.524 15.009 1.00 4.06 105 LEU A O 1
ATOM 660 N N . ALA A 1 82 ? 18.161 0.084 13.491 1.00 3.59 106 ALA A N 1
ATOM 661 C CA . ALA A 1 82 ? 19.599 -0.002 13.443 1.00 3.88 106 ALA A CA 1
ATOM 662 C C . ALA A 1 82 ? 20.122 1.155 14.258 1.00 3.68 106 ALA A C 1
ATOM 663 O O . ALA A 1 82 ? 19.820 2.313 13.948 1.00 5.52 106 ALA A O 1
ATOM 665 N N . GLU A 1 83 ? 20.872 0.884 15.307 1.00 3.51 107 GLU A N 1
ATOM 666 C CA . GLU A 1 83 ? 21.401 1.920 16.176 1.00 3.84 107 GLU A CA 1
ATOM 667 C C . GLU A 1 83 ? 22.906 1.883 16.102 1.00 3.61 107 GLU A C 1
ATOM 668 O O . GLU A 1 83 ? 23.503 0.805 16.088 1.00 3.85 107 GLU A O 1
ATOM 674 N N . TYR A 1 84 ? 23.544 3.047 16.127 1.00 3.88 108 TYR A N 1
ATOM 675 C CA . TYR A 1 84 ? 24.984 3.053 16.123 1.00 3.72 108 TYR A CA 1
ATOM 676 C C . TYR A 1 84 ? 25.545 4.275 16.788 1.00 3.69 108 TYR A C 1
ATOM 677 O O . TYR A 1 84 ? 24.949 5.334 16.843 1.00 4.31 108 TYR A O 1
ATOM 686 N N . ALA A 1 85 ? 26.787 4.085 17.243 1.00 3.87 109 ALA A N 1
ATOM 687 C CA . ALA A 1 85 ? 27.628 5.122 17.743 1.00 4.73 109 ALA A CA 1
ATOM 688 C C . ALA A 1 85 ? 29.010 4.874 17.184 1.00 4.25 109 ALA A C 1
ATOM 689 O O . ALA A 1 85 ? 29.607 3.839 17.447 1.00 5.11 109 ALA A O 1
ATOM 691 N N . LEU A 1 86 ? 29.485 5.821 16.398 1.00 4.44 110 LEU A N 1
ATOM 692 C CA . LEU A 1 86 ? 30.774 5.702 15.774 1.00 4.38 110 LEU A CA 1
ATOM 693 C C . LEU A 1 86 ? 31.851 6.080 16.742 1.00 4.28 110 LEU A C 1
ATOM 694 O O . LEU A 1 86 ? 31.743 7.064 17.478 1.00 5.12 110 LEU A O 1
ATOM 699 N N . ASN A 1 87 ? 32.934 5.296 16.759 1.00 4.36 111 ASN A N 1
ATOM 700 C CA . ASN A 1 87 ? 34.030 5.598 17.648 1.00 5.05 111 ASN A CA 1
ATOM 701 C C . ASN A 1 87 ? 33.546 5.810 19.090 1.00 4.79 111 ASN A C 1
ATOM 702 O O . ASN A 1 87 ? 33.871 6.762 19.761 1.00 5.67 111 ASN A O 1
ATOM 707 N N A GLN A 1 88 ? 32.736 4.858 19.539 0.54 4.95 112 GLN A N 1
ATOM 708 N N B GLN A 1 88 ? 32.718 4.856 19.515 0.46 4.22 112 GLN A N 1
ATOM 709 C CA A GLN A 1 88 ? 32.122 4.959 20.860 0.54 4.76 112 GLN A CA 1
ATOM 710 C CA B GLN A 1 88 ? 32.102 4.915 20.822 0.46 5.16 112 GLN A CA 1
ATOM 711 C C A GLN A 1 88 ? 33.108 4.744 21.961 0.54 4.36 112 GLN A C 1
ATOM 712 C C B GLN A 1 88 ? 33.089 4.730 21.952 0.46 4.93 112 GLN A C 1
ATOM 713 O O A GLN A 1 88 ? 33.065 5.464 22.950 0.54 4.91 112 GLN A O 1
ATOM 714 O O B GLN A 1 88 ? 32.998 5.421 22.959 0.46 7.50 112 GLN A O 1
ATOM 725 N N . PHE A 1 89 ? 33.984 3.764 21.821 1.00 4.86 113 PHE A N 1
ATOM 726 C CA . PHE A 1 89 ? 34.824 3.351 22.919 1.00 5.29 113 PHE A CA 1
ATOM 727 C C . PHE A 1 89 ? 36.042 2.665 22.345 1.00 4.65 113 PHE A C 1
ATOM 728 O O . PHE A 1 89 ? 35.908 1.774 21.524 1.00 4.77 113 PHE A O 1
ATOM 736 N N . ASN A 1 90 ? 37.216 3.067 22.769 1.00 4.61 114 ASN A N 1
ATOM 737 C CA . ASN A 1 90 ? 38.461 2.438 22.377 1.00 4.59 114 ASN A CA 1
ATOM 738 C C . ASN A 1 90 ? 38.515 2.192 20.887 1.00 4.39 114 ASN A C 1
ATOM 739 O O . ASN A 1 90 ? 38.918 1.120 20.451 1.00 4.97 114 ASN A O 1
ATOM 744 N N . ASN A 1 91 ? 38.172 3.196 20.107 1.00 4.43 115 ASN A N 1
ATOM 745 C CA . ASN A 1 91 ? 38.348 3.133 18.661 1.00 4.94 115 ASN A CA 1
ATOM 746 C C . ASN A 1 91 ? 37.433 2.104 17.999 1.00 4.74 115 ASN A C 1
ATOM 747 O O . ASN A 1 91 ? 37.709 1.659 16.898 1.00 5.53 115 ASN A O 1
ATOM 752 N N . LEU A 1 92 ? 36.326 1.800 18.652 1.00 4.35 116 LEU A N 1
ATOM 753 C CA . LEU A 1 92 ? 35.331 0.896 18.140 1.00 4.25 116 LEU A CA 1
ATOM 754 C C . LEU A 1 92 ? 34.007 1.627 17.949 1.00 4.04 116 LEU A C 1
ATOM 755 O O . LEU A 1 92 ? 33.583 2.379 18.789 1.00 4.79 116 LEU A O 1
ATOM 760 N N . ASP A 1 93 ? 33.360 1.285 16.830 1.00 3.91 117 ASP A N 1
ATOM 761 C CA . ASP A 1 93 ? 31.967 1.603 16.665 1.00 3.99 117 ASP A CA 1
ATOM 762 C C . ASP A 1 93 ? 31.150 0.577 17.420 1.00 3.90 117 ASP A C 1
ATOM 763 O O . ASP A 1 93 ? 31.486 -0.601 17.416 1.00 4.47 117 ASP A O 1
ATOM 768 N N . PHE A 1 94 ? 30.078 1.031 18.069 1.00 3.95 118 PHE A N 1
ATOM 769 C CA A PHE A 1 94 ? 29.135 0.149 18.738 0.50 4.04 118 PHE A CA 1
ATOM 770 C CA B PHE A 1 94 ? 29.145 0.139 18.740 0.50 4.06 118 PHE A CA 1
ATOM 771 C C . PHE A 1 94 ? 27.832 0.198 17.988 1.00 3.92 118 PHE A C 1
ATOM 772 O O . PHE A 1 94 ? 27.276 1.307 17.820 1.00 4.74 118 PHE A O 1
ATOM 787 N N . PHE A 1 95 ? 27.323 -0.928 17.556 1.00 3.65 119 PHE A N 1
ATOM 788 C CA . PHE A 1 95 ? 26.126 -0.934 16.754 1.00 3.87 119 PHE A CA 1
ATOM 789 C C . PHE A 1 95 ? 25.276 -2.126 17.127 1.00 3.63 119 PHE A C 1
ATOM 790 O O . PHE A 1 95 ? 25.733 -3.091 17.724 1.00 4.08 119 PHE A O 1
ATOM 798 N N . ASP A 1 96 ? 23.999 -2.017 16.810 1.00 3.62 120 ASP A N 1
ATOM 799 C CA . ASP A 1 96 ? 23.061 -3.029 17.223 1.00 3.53 120 ASP A CA 1
ATOM 800 C C . ASP A 1 96 ? 21.792 -2.885 16.401 1.00 3.31 120 ASP A C 1
ATOM 801 O O . ASP A 1 96 ? 21.524 -1.851 15.818 1.00 3.69 120 ASP A O 1
ATOM 806 N N . ILE A 1 97 ? 21.024 -3.967 16.392 1.00 3.58 121 ILE A N 1
ATOM 807 C CA . ILE A 1 97 ? 19.628 -3.914 16.030 1.00 3.53 121 ILE A CA 1
ATOM 808 C C . ILE A 1 97 ? 18.854 -3.903 17.329 1.00 3.60 121 ILE A C 1
ATOM 809 O O . ILE A 1 97 ? 19.123 -4.692 18.219 1.00 3.98 121 ILE A O 1
ATOM 814 N N . SER A 1 98 ? 17.874 -2.999 17.405 1.00 3.57 122 SER A N 1
ATOM 815 C CA . SER A 1 98 ? 17.029 -2.920 18.563 1.00 3.73 122 SER A CA 1
ATOM 816 C C . SER A 1 98 ? 15.588 -3.121 18.182 1.00 3.46 122 SER A C 1
ATOM 817 O O . SER A 1 98 ? 15.107 -2.522 17.229 1.00 3.80 122 SER A O 1
ATOM 820 N N . LEU A 1 99 ? 14.920 -3.926 19.009 1.00 3.74 123 LEU A N 1
ATOM 821 C CA . LEU A 1 99 ? 13.488 -4.116 18.998 1.00 3.53 123 LEU A CA 1
ATOM 822 C C . LEU A 1 99 ? 12.862 -3.503 20.236 1.00 3.89 123 LEU A C 1
ATOM 823 O O . LEU A 1 99 ? 11.698 -3.777 20.530 1.00 3.95 123 LEU A O 1
ATOM 828 N N . VAL A 1 100 ? 13.600 -2.645 20.924 1.00 3.67 124 VAL A N 1
ATOM 829 C CA . VAL A 1 100 ? 13.056 -1.990 22.090 1.00 3.79 124 VAL A CA 1
ATOM 830 C C . VAL A 1 100 ? 11.935 -1.007 21.747 1.00 4.03 124 VAL A C 1
ATOM 831 O O . VAL A 1 100 ? 11.067 -0.776 22.573 1.00 4.43 124 VAL A O 1
ATOM 835 N N A ASP A 1 101 ? 11.993 -0.500 20.516 0.52 4.32 125 ASP A N 1
ATOM 836 N N B ASP A 1 101 ? 11.937 -0.445 20.540 0.48 3.82 125 ASP A N 1
ATOM 837 C CA A ASP A 1 101 ? 10.963 0.310 19.989 0.52 4.16 125 ASP A CA 1
ATOM 838 C CA B ASP A 1 101 ? 10.856 0.313 19.997 0.48 4.83 125 ASP A CA 1
ATOM 839 C C A ASP A 1 101 ? 10.143 -0.440 18.929 0.52 4.25 125 ASP A C 1
ATOM 840 C C B ASP A 1 101 ? 10.121 -0.451 18.919 0.48 4.35 125 ASP A C 1
ATOM 841 O O A ASP A 1 101 ? 9.527 0.140 18.050 0.52 5.12 125 ASP A O 1
ATOM 842 O O B ASP A 1 101 ? 9.553 0.119 18.002 0.48 4.35 125 ASP A O 1
ATOM 851 N N . GLY A 1 102 ? 10.084 -1.773 19.083 1.00 4.26 126 GLY A N 1
ATOM 852 C CA . GLY A 1 102 ? 9.261 -2.622 18.296 1.00 4.61 126 GLY A CA 1
ATOM 853 C C . GLY A 1 102 ? 9.907 -3.052 17.006 1.00 4.09 126 GLY A C 1
ATOM 854 O O . GLY A 1 102 ? 11.063 -2.825 16.722 1.00 4.69 126 GLY A O 1
ATOM 855 N N . PHE A 1 103 ? 9.060 -3.725 16.223 1.00 4.54 127 PHE A N 1
ATOM 856 C CA . PHE A 1 103 ? 9.436 -4.289 14.973 1.00 4.41 127 PHE A CA 1
ATOM 857 C C . PHE A 1 103 ? 8.401 -3.905 13.939 1.00 4.39 127 PHE A C 1
ATOM 858 O O . PHE A 1 103 ? 7.211 -3.968 14.205 1.00 5.25 127 PHE A O 1
ATOM 866 N N . ASN A 1 104 ? 8.853 -3.522 12.758 1.00 4.31 128 ASN A N 1
ATOM 867 C CA . ASN A 1 104 ? 7.976 -3.355 11.626 1.00 4.68 128 ASN A CA 1
ATOM 868 C C . ASN A 1 104 ? 8.408 -4.198 10.432 1.00 5.11 128 ASN A C 1
ATOM 869 O O . ASN A 1 104 ? 7.588 -4.836 9.819 1.00 6.12 128 ASN A O 1
ATOM 874 N N . VAL A 1 105 ? 9.697 -4.183 10.102 1.00 5.14 129 VAL A N 1
ATOM 875 C CA . VAL A 1 105 ? 10.249 -4.813 8.960 1.00 6.42 129 VAL A CA 1
ATOM 876 C C . VAL A 1 105 ? 11.531 -5.516 9.380 1.00 5.17 129 VAL A C 1
ATOM 877 O O . VAL A 1 105 ? 12.270 -5.024 10.225 1.00 5.62 129 VAL A O 1
ATOM 881 N N . ALA A 1 106 ? 11.812 -6.660 8.760 1.00 5.15 130 ALA A N 1
ATOM 882 C CA . ALA A 1 106 ? 13.050 -7.389 8.962 1.00 5.26 130 ALA A CA 1
ATOM 883 C C . ALA A 1 106 ? 14.241 -6.531 8.533 1.00 4.50 130 ALA A C 1
ATOM 884 O O . ALA A 1 106 ? 14.148 -5.685 7.664 1.00 5.09 130 ALA A O 1
ATOM 886 N N . MET A 1 107 ? 15.383 -6.815 9.167 1.00 4.68 131 MET A N 1
ATOM 887 C CA . MET A 1 107 ? 16.542 -5.958 8.956 1.00 4.79 131 MET A CA 1
ATOM 888 C C . MET A 1 107 ? 17.804 -6.759 9.055 1.00 4.40 131 MET A C 1
ATOM 889 O O . MET A 1 107 ? 17.938 -7.645 9.896 1.00 5.27 131 MET A O 1
ATOM 894 N N . GLU A 1 108 ? 18.771 -6.396 8.237 1.00 4.54 132 GLU A N 1
ATOM 895 C CA . GLU A 1 108 ? 20.183 -6.729 8.451 1.00 4.55 132 GLU A CA 1
ATOM 896 C C . GLU A 1 108 ? 20.920 -5.449 8.643 1.00 4.33 132 GLU A C 1
ATOM 897 O O . GLU A 1 108 ? 20.701 -4.472 7.956 1.00 5.03 132 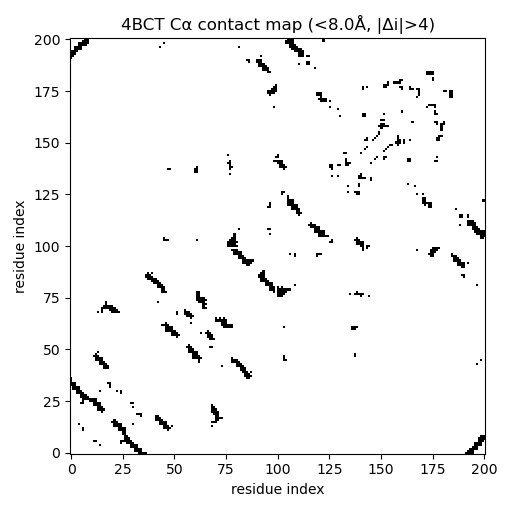GLU A O 1
ATOM 903 N N . PHE A 1 109 ? 21.860 -5.479 9.594 1.00 4.43 133 PHE A N 1
ATOM 904 C CA . PHE A 1 109 ? 22.732 -4.334 9.844 1.00 4.72 133 PHE A CA 1
ATOM 905 C C . PHE A 1 109 ? 24.122 -4.942 9.966 1.00 4.44 133 PHE A C 1
ATOM 906 O O . PHE A 1 109 ? 24.412 -5.608 10.911 1.00 4.58 133 PHE A O 1
ATOM 914 N N A SER A 1 110 ? 24.911 -4.705 8.900 0.60 4.83 134 SER A N 1
ATOM 915 N N B SER A 1 110 ? 24.981 -4.684 8.975 0.40 4.71 134 SER A N 1
ATOM 916 C CA A SER A 1 110 ? 26.199 -5.410 8.775 0.60 3.92 134 SER A CA 1
ATOM 917 C CA B SER A 1 110 ? 26.242 -5.427 9.027 0.40 6.27 134 SER A CA 1
ATOM 918 C C A SER A 1 110 ? 27.270 -4.474 8.267 0.60 4.14 134 SER A C 1
ATOM 919 C C B SER A 1 110 ? 27.265 -4.565 8.312 0.40 5.51 134 SER A C 1
ATOM 920 O O A SER A 1 110 ? 27.015 -3.568 7.487 0.60 4.33 134 SER A O 1
ATOM 921 O O B SER A 1 110 ? 26.949 -3.702 7.489 0.40 5.09 134 SER A O 1
ATOM 926 N N . PRO A 1 111 ? 28.524 -4.765 8.628 1.00 5.02 135 PRO A N 1
ATOM 927 C CA . PRO A 1 111 ? 29.613 -4.061 7.976 1.00 4.82 135 PRO A CA 1
ATOM 928 C C . PRO A 1 111 ? 29.713 -4.486 6.547 1.00 5.44 135 PRO A C 1
ATOM 929 O O . PRO A 1 111 ? 29.439 -5.631 6.200 1.00 7.15 135 PRO A O 1
ATOM 933 N N . THR A 1 112 ? 30.198 -3.574 5.719 1.00 5.12 136 THR A N 1
ATOM 934 C CA . THR A 1 112 ? 30.491 -3.861 4.327 1.00 6.18 136 THR A CA 1
ATOM 935 C C . THR A 1 112 ? 31.957 -3.832 4.031 1.00 6.20 136 THR A C 1
ATOM 936 O O . THR A 1 112 ? 32.349 -4.344 2.988 1.00 8.38 136 THR A O 1
ATOM 940 N N . SER A 1 113 ? 32.7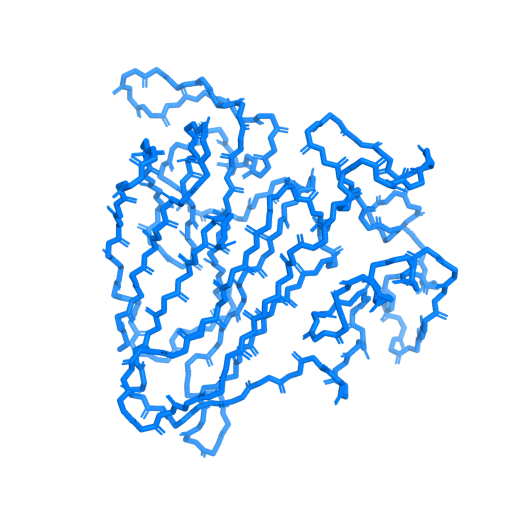34 -3.206 4.847 1.00 5.96 137 SER A N 1
ATOM 941 C CA . SER A 1 113 ? 34.147 -3.069 4.621 1.00 6.63 137 SER A CA 1
ATOM 942 C C . SER A 1 113 ? 34.888 -4.245 5.181 1.00 5.26 137 SER A C 1
ATOM 943 O O . SER A 1 113 ? 34.472 -4.911 6.095 1.00 6.12 137 SER A O 1
ATOM 946 N N . GLY A 1 114 ? 36.063 -4.515 4.616 1.00 6.66 138 GLY A N 1
ATOM 947 C CA . GLY A 1 114 ? 36.713 -5.750 4.884 1.00 7.71 138 GLY A CA 1
ATOM 948 C C . GLY A 1 114 ? 37.268 -5.892 6.276 1.00 6.20 138 GLY A C 1
ATOM 949 O O . GLY A 1 114 ? 37.540 -7.014 6.688 1.00 7.16 138 GLY A O 1
ATOM 950 N N . GLY A 1 115 ? 37.415 -4.798 6.976 1.00 5.72 139 GLY A N 1
ATOM 951 C CA . GLY A 1 115 ? 37.909 -4.834 8.331 1.00 6.02 139 GLY A CA 1
ATOM 952 C C . GLY A 1 115 ? 36.931 -5.273 9.394 1.00 4.90 139 GLY A C 1
ATOM 953 O O . GLY A 1 115 ? 37.302 -5.328 10.550 1.00 5.93 139 GLY A O 1
ATOM 954 N N . CYS A 1 116 ? 35.703 -5.598 9.008 1.00 4.98 140 CYS A N 1
ATOM 955 C CA . CYS A 1 116 ? 34.732 -6.079 9.966 1.00 4.87 140 CYS A CA 1
ATOM 956 C C . CYS A 1 116 ? 33.826 -7.038 9.242 1.00 5.10 140 CYS A C 1
ATOM 957 O O . CYS A 1 116 ? 33.343 -6.689 8.182 1.00 6.07 140 CYS A O 1
ATOM 960 N N . THR A 1 117 ? 33.601 -8.199 9.817 1.00 5.60 141 THR A N 1
ATOM 961 C CA . THR A 1 117 ? 32.900 -9.223 9.077 1.00 6.88 141 THR A CA 1
ATOM 962 C C . THR A 1 117 ? 31.694 -9.779 9.833 1.00 7.77 141 THR A C 1
ATOM 963 O O . THR A 1 117 ? 31.069 -10.668 9.308 1.00 16.90 141 THR A O 1
ATOM 967 N N . ARG A 1 118 ? 31.376 -9.313 11.011 1.00 6.43 142 ARG A N 1
ATOM 968 C CA . ARG A 1 118 ? 30.244 -9.825 11.736 1.00 5.97 142 ARG A CA 1
ATOM 969 C C . ARG A 1 118 ? 29.159 -8.762 11.795 1.00 5.11 142 ARG A C 1
ATOM 970 O O . ARG A 1 118 ? 29.413 -7.633 12.247 1.00 5.53 142 ARG A O 1
ATOM 978 N N . GLY A 1 119 ? 28.000 -9.134 11.362 1.00 5.40 143 GLY A N 1
ATOM 979 C CA . GLY A 1 119 ? 26.828 -8.281 11.389 1.00 5.77 143 GLY A CA 1
ATOM 980 C C . GLY A 1 119 ? 25.680 -8.934 12.078 1.00 4.88 143 GLY A C 1
ATOM 981 O O . GLY A 1 119 ? 25.829 -9.891 12.841 1.00 6.43 143 GLY A O 1
ATOM 982 N N . ILE A 1 120 ? 24.514 -8.351 11.870 1.00 4.65 144 ILE A N 1
ATOM 983 C CA . ILE A 1 120 ? 23.341 -8.592 12.689 1.00 4.74 144 ILE A CA 1
ATOM 984 C C . ILE A 1 120 ? 22.152 -8.741 11.767 1.00 4.60 144 ILE A C 1
ATOM 985 O O . ILE A 1 120 ? 22.003 -7.953 10.832 1.00 4.88 144 ILE A O 1
ATOM 990 N N . LYS A 1 121 ? 21.285 -9.680 12.082 1.00 5.17 145 LYS A N 1
ATOM 991 C CA . LYS A 1 121 ? 20.040 -9.801 11.331 1.00 5.83 145 LYS A CA 1
ATOM 992 C C . LYS A 1 121 ? 18.914 -10.075 12.279 1.00 5.49 145 LYS A C 1
ATOM 993 O O . LYS A 1 121 ? 19.060 -10.659 13.330 1.00 7.78 145 LYS A O 1
ATOM 999 N N . CYS A 1 122 ? 17.727 -9.671 11.814 1.00 5.30 146 CYS A N 1
ATOM 1000 C CA . CYS A 1 122 ? 16.473 -10.008 12.478 1.00 5.44 146 CYS A CA 1
ATOM 1001 C C . CYS A 1 122 ? 15.462 -10.198 11.390 1.00 5.51 146 CYS A C 1
ATOM 1002 O O . CYS A 1 122 ? 15.039 -9.233 10.762 1.00 6.09 146 CYS A O 1
ATOM 1005 N N . THR A 1 123 ? 15.131 -11.461 11.121 1.00 6.12 147 THR A N 1
ATOM 1006 C CA . THR A 1 123 ? 14.378 -11.792 9.930 1.00 6.77 147 THR A CA 1
ATOM 1007 C C . THR A 1 123 ? 13.156 -12.626 10.202 1.00 6.93 147 THR A C 1
ATOM 1008 O O . THR A 1 123 ? 12.422 -12.960 9.283 1.00 9.22 147 THR A O 1
ATOM 1012 N N . ALA A 1 124 ? 12.882 -12.954 11.436 1.00 6.41 148 ALA A N 1
ATOM 1013 C CA . ALA A 1 124 ? 11.718 -13.739 11.787 1.00 7.18 148 ALA A CA 1
ATOM 1014 C C . ALA A 1 124 ? 10.474 -12.988 11.421 1.00 6.79 148 ALA A C 1
ATOM 1015 O O . ALA A 1 124 ? 10.419 -11.768 11.343 1.00 7.11 148 ALA A O 1
ATOM 1017 N N . ASP A 1 125 ? 9.393 -13.759 11.310 1.00 7.00 149 ASP A N 1
ATOM 1018 C CA . ASP A 1 125 ? 8.077 -13.193 11.035 1.00 7.16 149 ASP A CA 1
ATOM 1019 C C . ASP A 1 125 ? 7.454 -12.701 12.311 1.00 6.98 149 ASP A C 1
ATOM 1020 O O . ASP A 1 125 ? 6.450 -13.213 12.825 1.00 7.29 149 ASP A O 1
ATOM 1025 N N . ILE A 1 126 ? 8.037 -11.637 12.848 1.00 6.41 150 ILE A N 1
ATOM 1026 C CA . ILE A 1 126 ? 7.583 -11.060 14.080 1.00 6.39 150 ILE A CA 1
ATOM 1027 C C . ILE A 1 126 ? 6.187 -10.495 13.925 1.00 6.28 150 ILE A C 1
ATOM 1028 O O . ILE A 1 126 ? 5.400 -10.593 14.856 1.00 6.84 150 ILE A O 1
ATOM 1033 N N . ASN A 1 127 ? 5.872 -9.870 12.779 1.00 6.65 151 ASN A N 1
ATOM 1034 C CA . ASN A 1 127 ? 4.523 -9.337 12.697 1.00 7.23 151 ASN A CA 1
ATOM 1035 C C . ASN A 1 127 ? 3.493 -10.449 12.711 1.00 7.47 151 ASN A C 1
ATOM 1036 O O . ASN A 1 127 ? 2.439 -10.342 13.341 1.00 8.68 151 ASN A O 1
ATOM 1041 N N . GLY A 1 128 ? 3.749 -11.521 11.984 1.00 7.81 152 GLY A N 1
ATOM 1042 C CA . GLY A 1 128 ? 2.769 -12.593 11.912 1.00 8.87 152 GLY A CA 1
ATOM 1043 C C . GLY A 1 128 ? 2.587 -13.243 13.256 1.00 8.16 152 GLY A C 1
ATOM 1044 O O . GLY A 1 128 ? 1.469 -13.618 13.603 1.00 10.77 152 GLY A O 1
ATOM 1045 N N . GLN A 1 129 ? 3.672 -13.335 14.032 1.00 7.05 153 GLN A N 1
ATOM 1046 C CA . GLN A 1 129 ? 3.639 -14.057 15.259 1.00 7.03 153 GLN A CA 1
ATOM 1047 C C . GLN A 1 129 ? 3.398 -13.180 16.490 1.00 6.20 153 GLN A C 1
ATOM 1048 O O . GLN A 1 129 ? 3.267 -13.689 17.567 1.00 6.95 153 GLN A O 1
ATOM 1054 N N . CYS A 1 130 ? 3.295 -11.871 16.291 1.00 6.18 154 CYS A N 1
ATOM 1055 C CA . CYS A 1 130 ? 3.253 -10.930 17.367 1.00 5.86 154 CYS A CA 1
ATOM 1056 C C . CYS A 1 130 ? 2.156 -11.264 18.388 1.00 5.88 154 CYS A C 1
ATOM 1057 O O . CYS A 1 130 ? 1.022 -11.467 17.970 1.00 7.08 154 CYS A O 1
ATOM 1060 N N . PRO A 1 131 ? 2.446 -11.219 19.664 1.00 5.90 155 PRO A N 1
ATOM 1061 C CA . PRO A 1 131 ? 1.394 -11.335 20.652 1.00 6.80 155 PRO A CA 1
ATOM 1062 C C . PRO A 1 131 ? 0.337 -10.305 20.446 1.00 6.09 155 PRO A C 1
ATOM 1063 O O . PRO A 1 131 ? 0.636 -9.148 20.158 1.00 7.01 155 PRO A O 1
ATOM 1067 N N . ASN A 1 132 ? -0.921 -10.692 20.641 1.00 6.22 156 ASN A N 1
ATOM 1068 C CA . ASN A 1 132 ? -1.979 -9.740 20.412 1.00 6.58 156 ASN A CA 1
ATOM 1069 C C . ASN A 1 132 ? -1.840 -8.508 21.282 1.00 6.96 156 ASN A C 1
ATOM 1070 O O . ASN A 1 132 ? -2.207 -7.415 20.854 1.00 7.81 156 ASN A O 1
ATOM 1075 N N . GLU A 1 133 ? -1.264 -8.678 22.493 1.00 6.89 157 GLU A N 1
ATOM 1076 C CA . GLU A 1 133 ? -1.094 -7.576 23.370 1.00 7.92 157 GLU A CA 1
ATOM 1077 C C . GLU A 1 133 ? -0.174 -6.513 22.798 1.00 7.43 157 GLU A C 1
ATOM 1078 O O . GLU A 1 133 ? -0.226 -5.359 23.228 1.00 9.44 157 GLU A O 1
ATOM 1084 N N . LEU A 1 134 ? 0.697 -6.906 21.896 1.00 6.22 158 LEU A N 1
ATOM 1085 C CA . LEU A 1 134 ? 1.753 -6.069 21.375 1.00 5.92 158 LEU A CA 1
ATOM 1086 C C . LEU A 1 134 ? 1.480 -5.564 19.974 1.00 6.10 158 LEU A C 1
ATOM 1087 O O . LEU A 1 134 ? 2.207 -4.736 19.470 1.00 6.50 158 LEU A O 1
ATOM 1092 N N . ARG A 1 135 ? 0.463 -6.095 19.315 1.00 7.03 159 ARG A N 1
ATOM 1093 C CA . ARG A 1 135 ? 0.249 -5.720 17.947 1.00 7.80 159 ARG A CA 1
ATOM 1094 C C . ARG A 1 135 ? -0.108 -4.256 17.827 1.00 8.13 159 ARG A C 1
ATOM 1095 O O . ARG A 1 135 ? -0.834 -3.687 18.654 1.00 9.31 159 ARG A O 1
ATOM 1103 N N . ALA A 1 136 ? 0.368 -3.659 16.752 1.00 8.25 160 ALA A N 1
ATOM 1104 C CA . ALA A 1 136 ? 0.021 -2.287 16.417 1.00 8.88 160 ALA A CA 1
ATOM 1105 C C . ALA A 1 136 ? -0.122 -2.270 14.927 1.00 9.21 160 ALA A C 1
ATOM 1106 O O . ALA A 1 136 ? 0.374 -3.166 14.220 1.00 9.15 160 ALA A O 1
ATOM 1108 N N . PRO A 1 137 ? -0.749 -1.263 14.359 1.00 10.39 161 PRO A N 1
ATOM 1109 C CA . PRO A 1 137 ? -0.884 -1.210 12.919 1.00 11.49 161 PRO A CA 1
ATOM 1110 C C . PRO A 1 137 ? 0.507 -1.222 12.328 1.00 10.19 161 PRO A C 1
ATOM 1111 O O . PRO A 1 137 ? 1.339 -0.361 12.575 1.00 11.12 161 PRO A O 1
ATOM 1115 N N . GLY A 1 138 ? 0.715 -2.188 11.438 1.00 9.98 162 GLY A N 1
ATOM 1116 C CA . GLY A 1 138 ? 2.019 -2.313 10.737 1.00 9.86 162 GLY A CA 1
ATOM 1117 C C . GLY A 1 138 ? 3.157 -2.934 11.481 1.00 7.73 162 GLY A C 1
ATOM 1118 O O . GLY A 1 138 ? 4.262 -2.979 10.959 1.00 7.37 162 GLY A O 1
ATOM 1119 N N . GLY A 1 139 ? 2.957 -3.403 12.706 1.00 7.10 163 GLY A N 1
ATOM 1120 C CA . GLY A 1 139 ? 4.106 -3.938 13.407 1.00 6.11 163 GLY A CA 1
ATOM 1121 C C . GLY A 1 139 ? 3.751 -4.529 14.729 1.00 5.61 163 GLY A C 1
ATOM 1122 O O . GLY A 1 139 ? 2.641 -4.942 15.012 1.00 8.45 163 GLY A O 1
ATOM 1123 N N . CYS A 1 140 ? 4.778 -4.641 15.568 1.00 4.73 164 CYS A N 1
ATOM 1124 C CA . CYS A 1 140 ? 4.708 -5.360 16.810 1.00 4.81 164 CYS A CA 1
ATOM 1125 C C . CYS A 1 140 ? 5.480 -4.553 17.820 1.00 4.62 164 CYS A C 1
ATOM 1126 O O . CYS A 1 140 ? 6.702 -4.411 17.693 1.00 4.83 164 CYS A O 1
ATOM 1129 N N . ASN A 1 141 ? 4.804 -3.968 18.786 1.00 4.39 165 ASN A N 1
ATOM 1130 C CA . ASN A 1 141 ? 5.452 -3.110 19.758 1.00 4.36 165 ASN A CA 1
ATOM 1131 C C . ASN A 1 141 ? 6.149 -3.900 20.835 1.00 4.34 165 ASN A C 1
ATOM 1132 O O . ASN A 1 141 ? 5.768 -4.969 21.230 1.00 5.15 165 ASN A O 1
ATOM 1137 N N . ASN A 1 142 ? 7.211 -3.274 21.343 1.00 4.42 166 ASN A N 1
ATOM 1138 C CA . ASN A 1 142 ? 7.825 -3.794 22.553 1.00 4.46 166 ASN A CA 1
ATOM 1139 C C . ASN A 1 142 ? 6.918 -3.569 23.731 1.00 4.45 166 ASN A C 1
ATOM 1140 O O . ASN A 1 142 ? 6.195 -2.580 23.796 1.00 4.99 166 ASN A O 1
ATOM 1145 N N . PRO A 1 143 ? 6.963 -4.446 24.730 1.00 4.74 167 PRO A N 1
ATOM 1146 C CA . PRO A 1 143 ? 6.147 -4.234 25.925 1.00 5.43 167 PRO A CA 1
ATOM 1147 C C . PRO A 1 143 ? 6.471 -2.954 26.648 1.00 5.76 167 PRO A C 1
ATOM 1148 O O . PRO A 1 143 ? 5.605 -2.429 27.347 1.00 6.59 167 PRO A O 1
ATOM 1152 N N . CYS A 1 144 ? 7.693 -2.410 26.523 1.00 5.59 168 CYS A N 1
ATOM 1153 C CA . CYS A 1 144 ? 7.935 -1.134 27.183 1.00 6.27 168 CYS A CA 1
ATOM 1154 C C . CYS A 1 144 ? 7.015 -0.075 26.623 1.00 6.55 168 CYS A C 1
ATOM 1155 O O . CYS A 1 144 ? 6.431 0.702 27.371 1.00 7.60 168 CYS A O 1
ATOM 1158 N N . THR A 1 145 ? 6.853 -0.025 25.302 1.00 6.47 169 THR A N 1
ATOM 1159 C CA . THR A 1 145 ? 5.965 0.918 24.681 1.00 6.63 169 THR A CA 1
ATOM 1160 C C . THR A 1 145 ? 4.516 0.700 25.141 1.00 7.41 169 THR A C 1
ATOM 1161 O O . THR A 1 145 ? 3.797 1.650 25.38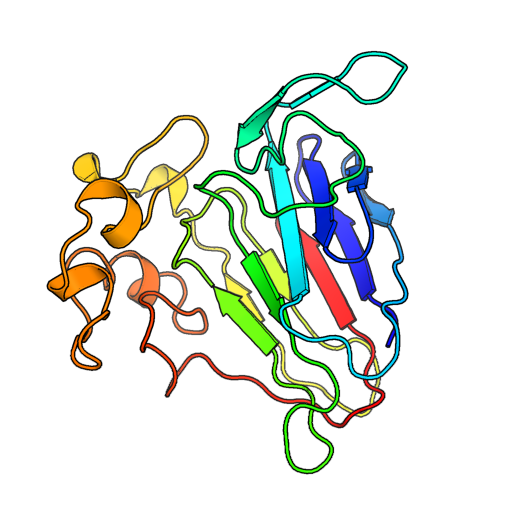8 1.00 8.85 169 THR A O 1
ATOM 1165 N N . VAL A 1 146 ? 4.086 -0.552 25.169 1.00 6.85 170 VAL A N 1
ATOM 1166 C CA . VAL A 1 146 ? 2.707 -0.854 25.447 1.00 7.86 170 VAL A CA 1
ATOM 1167 C C . VAL A 1 146 ? 2.386 -0.612 26.940 1.00 8.09 170 VAL A C 1
ATOM 1168 O O . VAL A 1 146 ? 1.332 0.008 27.212 1.00 9.41 170 VAL A O 1
ATOM 1172 N N . PHE A 1 147 ? 3.221 -1.108 27.820 1.00 7.54 171 PHE A N 1
ATOM 1173 C CA . PHE A 1 147 ? 2.847 -1.139 29.212 1.00 8.30 171 PHE A CA 1
ATOM 1174 C C . PHE A 1 147 ? 3.548 -0.098 30.075 1.00 8.94 171 PHE A C 1
ATOM 1175 O O . PHE A 1 147 ? 3.008 0.292 31.094 1.00 10.83 171 PHE A O 1
ATOM 1183 N N . LYS A 1 148 ? 4.720 0.376 29.661 1.00 8.59 172 LYS A N 1
ATOM 1184 C CA . LYS A 1 148 ? 5.345 1.538 30.256 1.00 10.36 172 LYS A CA 1
ATOM 1185 C C . LYS A 1 148 ? 5.650 1.314 31.724 1.00 11.17 172 LYS A C 1
ATOM 1186 O O . LYS A 1 148 ? 5.365 2.200 32.555 1.00 16.17 172 LYS A O 1
ATOM 1192 N N . THR A 1 149 ? 6.121 0.162 32.098 1.00 9.86 173 THR A N 1
ATOM 1193 C CA . THR A 1 149 ? 6.551 -0.127 33.440 1.00 10.09 173 THR A CA 1
ATOM 1194 C C . THR A 1 149 ? 8.028 -0.368 33.516 1.00 9.00 173 THR A C 1
ATOM 1195 O O . THR A 1 149 ? 8.634 -0.690 32.536 1.00 9.03 173 THR A O 1
ATOM 1199 N N . ASP A 1 150 ? 8.599 -0.279 34.721 1.00 9.90 174 ASP A N 1
ATOM 1200 C CA . ASP A 1 150 ? 10.000 -0.504 34.936 1.00 9.89 174 ASP A CA 1
ATOM 1201 C C . ASP A 1 150 ? 10.399 -1.880 34.493 1.00 8.44 174 ASP A C 1
ATOM 1202 O O . ASP A 1 150 ? 11.451 -2.074 33.959 1.00 8.47 174 ASP A O 1
ATOM 1207 N N . GLN A 1 151 ? 9.506 -2.857 34.735 1.00 8.15 175 GLN A N 1
ATOM 1208 C CA . GLN A 1 151 ? 9.848 -4.215 34.376 1.00 7.67 175 GLN A CA 1
ATOM 1209 C C . GLN A 1 151 ? 10.249 -4.333 32.900 1.00 6.71 175 GLN A C 1
ATOM 1210 O O . GLN A 1 151 ? 11.107 -5.125 32.571 1.00 7.08 175 GLN A O 1
ATOM 1216 N N . TYR A 1 152 ? 9.581 -3.561 32.049 1.00 6.64 176 TYR A N 1
ATOM 1217 C CA . TYR A 1 152 ? 9.847 -3.601 30.630 1.00 6.27 176 TYR A CA 1
ATOM 1218 C C . TYR A 1 152 ? 10.776 -2.491 30.168 1.00 6.38 176 TYR A C 1
ATOM 1219 O O . TYR A 1 152 ? 11.426 -2.623 29.147 1.00 6.25 176 TYR A O 1
ATOM 1228 N N . CYS A 1 153 ? 10.811 -1.375 30.889 1.00 7.33 177 CYS A N 1
ATOM 1229 C CA . CYS A 1 153 ? 11.466 -0.204 30.425 1.00 7.01 177 CYS A CA 1
ATOM 1230 C C . CYS A 1 153 ? 12.799 0.088 31.097 1.00 8.07 177 CYS A C 1
ATOM 1231 O O . CYS A 1 153 ? 13.595 0.875 30.588 1.00 8.78 177 CYS A O 1
ATOM 1234 N N . CYS A 1 154 ? 13.072 -0.580 32.237 1.00 7.95 178 CYS A N 1
ATOM 1235 C CA . CYS A 1 154 ? 14.404 -0.584 32.822 1.00 8.38 178 CYS A CA 1
ATOM 1236 C C . CYS A 1 154 ? 14.848 0.756 33.364 1.00 10.05 178 CYS A C 1
ATOM 1237 O O . CYS A 1 154 ? 16.066 0.981 33.526 1.00 12.17 178 CYS A O 1
ATOM 1240 N N . ASN A 1 155 ? 13.916 1.610 33.708 1.00 12.00 179 ASN A N 1
ATOM 1241 C CA . ASN A 1 155 ? 14.400 2.921 34.139 1.00 15.45 179 ASN A CA 1
ATOM 1242 C C . ASN A 1 155 ? 15.239 2.843 35.351 1.00 13.93 179 ASN A C 1
ATOM 1243 O O . ASN A 1 155 ? 16.124 3.708 35.575 1.00 16.80 179 ASN A O 1
ATOM 1248 N N . SER A 1 156 ? 14.936 1.900 36.253 1.00 11.80 180 SER A N 1
ATOM 1249 C CA A SER A 1 156 ? 15.660 1.776 37.474 0.50 11.80 180 SER A CA 1
ATOM 1250 C CA B SER A 1 156 ? 15.647 1.732 37.501 0.50 12.66 180 SER A CA 1
ATOM 1251 C C . SER A 1 156 ? 17.049 1.204 37.335 1.00 12.22 180 SER A C 1
ATOM 1252 O O . SER A 1 156 ? 17.797 1.191 38.318 1.00 14.39 180 SER A O 1
ATOM 1257 N N . GLY A 1 157 ? 17.406 0.710 36.167 1.00 10.60 181 GLY A N 1
ATOM 1258 C CA . GLY A 1 157 ? 18.673 0.035 35.970 1.00 11.03 181 GLY A CA 1
ATOM 1259 C C . GLY A 1 157 ? 18.629 -1.425 36.235 1.00 8.35 181 GLY A C 1
ATOM 1260 O O . GLY A 1 157 ? 19.678 -2.020 36.140 1.00 10.05 181 GLY A O 1
ATOM 1261 N N . ASN A 1 158 ? 17.473 -1.956 36.612 1.00 8.81 182 ASN A N 1
ATOM 1262 C CA . ASN A 1 158 ? 17.279 -3.348 36.775 1.00 9.41 182 ASN A CA 1
ATOM 1263 C C . ASN A 1 158 ? 16.048 -3.671 35.898 1.00 9.04 182 ASN A C 1
ATOM 1264 O O . ASN A 1 158 ? 15.078 -2.954 35.755 1.00 10.14 182 ASN A O 1
ATOM 1269 N N . CYS A 1 159 ? 16.181 -4.792 35.257 1.00 8.34 183 CYS A N 1
ATOM 1270 C CA . CYS A 1 159 ? 15.225 -5.436 34.426 1.00 6.97 183 CYS A CA 1
ATOM 1271 C C . CYS A 1 159 ? 15.935 -6.610 33.773 1.00 6.80 183 CYS A C 1
ATOM 1272 O O . CYS A 1 159 ? 17.147 -6.708 33.795 1.00 8.26 183 CYS A O 1
ATOM 1275 N N . GLY A 1 160 ? 15.155 -7.459 33.146 1.00 6.68 184 GLY A N 1
ATOM 1276 C CA . GLY A 1 160 ? 15.680 -8.549 32.411 1.00 6.60 184 GLY A CA 1
ATOM 1277 C C . GLY A 1 160 ? 14.690 -9.055 31.432 1.00 6.09 184 GLY A C 1
ATOM 1278 O O . GLY A 1 160 ? 13.723 -8.369 31.091 1.00 7.28 184 GLY A O 1
ATOM 1279 N N . LEU A 1 161 ? 14.907 -10.254 30.930 1.00 6.33 185 LEU A N 1
ATOM 1280 C CA . LEU A 1 161 ? 13.990 -10.801 29.929 1.00 6.53 185 LEU A CA 1
ATOM 1281 C C . LEU A 1 161 ? 12.656 -11.074 30.581 1.00 6.08 185 LEU A C 1
ATOM 1282 O O . LEU A 1 161 ? 12.555 -11.560 31.703 1.00 7.08 185 LEU A O 1
ATOM 1287 N N . THR A 1 162 ? 11.608 -10.805 29.850 1.00 7.07 186 THR A N 1
ATOM 1288 C CA . THR A 1 162 ? 10.281 -11.031 30.271 1.00 7.52 186 THR A CA 1
ATOM 1289 C C . THR A 1 162 ? 9.600 -11.911 29.260 1.00 7.36 186 THR A C 1
ATOM 1290 O O . THR A 1 162 ? 10.112 -12.160 28.171 1.00 6.62 186 THR A O 1
ATOM 1294 N N . ASN A 1 163 ? 8.383 -12.305 29.538 1.00 8.61 187 ASN A N 1
ATOM 1295 C CA . ASN A 1 163 ? 7.718 -13.105 28.533 1.00 9.70 187 ASN A CA 1
ATOM 1296 C C . ASN A 1 163 ? 7.599 -12.350 27.200 1.00 7.21 187 ASN A C 1
ATOM 1297 O O . ASN A 1 163 ? 7.783 -12.915 26.127 1.00 7.93 187 ASN A O 1
ATOM 1302 N N . PHE A 1 164 ? 7.300 -11.064 27.278 1.00 6.99 188 PHE A N 1
ATOM 1303 C CA . PHE A 1 164 ? 7.113 -10.313 26.056 1.00 6.02 188 PHE A CA 1
ATOM 1304 C C . PHE A 1 164 ? 8.443 -9.942 25.389 1.00 5.73 188 PHE A C 1
ATOM 1305 O O . PHE A 1 164 ? 8.494 -9.980 24.179 1.00 6.98 188 PHE A O 1
ATOM 1313 N N . SER A 1 165 ? 9.505 -9.656 26.125 1.00 5.33 189 SER A N 1
ATOM 1314 C CA . SER A 1 165 ? 10.788 -9.499 25.436 1.00 5.12 189 SER A CA 1
ATOM 1315 C C . SER A 1 165 ? 11.311 -10.805 24.878 1.00 5.09 189 SER A C 1
ATOM 1316 O O . SER A 1 165 ? 11.947 -10.805 23.847 1.00 5.14 189 SER A O 1
ATOM 1319 N N A LYS A 1 166 ? 11.035 -11.912 25.567 0.50 5.20 190 LYS A N 1
ATOM 1320 N N B LYS A 1 166 ? 11.048 -11.911 25.577 0.50 5.22 190 LYS A N 1
ATOM 1321 C CA A LYS A 1 166 ? 11.468 -13.196 25.091 0.50 5.51 190 LYS A CA 1
ATOM 1322 C CA B LYS A 1 166 ? 11.483 -13.211 25.103 0.50 5.50 190 LYS A CA 1
ATOM 1323 C C A LYS A 1 166 ? 10.848 -13.503 23.738 0.50 4.70 190 LYS A C 1
ATOM 1324 C C B LYS A 1 166 ? 10.849 -13.525 23.746 0.50 4.74 190 LYS A C 1
ATOM 1325 O O A LYS A 1 166 ? 11.466 -14.173 22.905 0.50 5.40 190 LYS A O 1
ATOM 1326 O O B LYS A 1 166 ? 11.462 -14.184 22.933 0.50 5.48 190 LYS A O 1
ATOM 1337 N N . PHE A 1 167 ? 9.634 -13.044 23.506 1.00 4.95 191 PHE A N 1
ATOM 1338 C CA . PHE A 1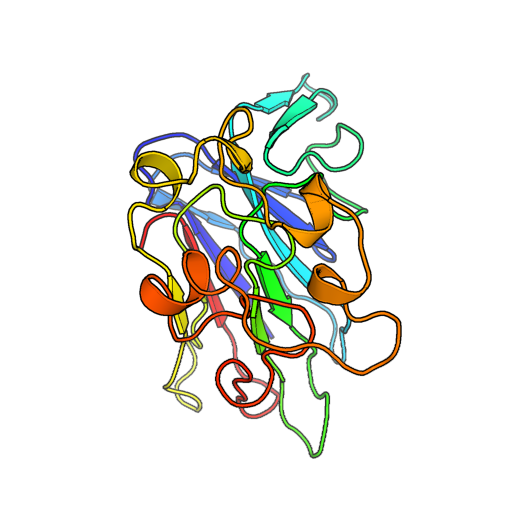 167 ? 9.026 -13.204 22.196 1.00 5.18 191 PHE A CA 1
ATOM 1339 C C . PHE A 1 167 ? 9.983 -12.717 21.100 1.00 4.70 191 PHE A C 1
ATOM 1340 O O . PHE A 1 167 ? 10.227 -13.365 20.110 1.00 5.38 191 PHE A O 1
ATOM 1348 N N . PHE A 1 168 ? 10.513 -11.494 21.311 1.00 4.60 192 PHE A N 1
ATOM 1349 C CA . PHE A 1 168 ? 11.419 -10.935 20.356 1.00 4.94 192 PHE A CA 1
ATOM 1350 C C . PHE A 1 168 ? 12.763 -11.646 20.365 1.00 4.70 192 PHE A C 1
ATOM 1351 O O . PHE A 1 168 ? 13.348 -11.901 19.324 1.00 5.12 192 PHE A O 1
ATOM 1359 N N . LYS A 1 169 ? 13.287 -11.922 21.565 1.00 4.69 193 LYS A N 1
ATOM 1360 C CA . LYS A 1 169 ? 14.625 -12.436 21.684 1.00 5.02 193 LYS A CA 1
ATOM 1361 C C . LYS A 1 169 ? 14.761 -13.825 21.118 1.00 5.05 193 LYS A C 1
ATOM 1362 O O . LYS A 1 169 ? 15.779 -14.192 20.546 1.00 5.65 193 LYS A O 1
ATOM 1368 N N . ASP A 1 170 ? 13.713 -14.642 21.299 1.00 5.26 194 ASP A N 1
ATOM 1369 C CA . ASP A 1 170 ? 13.764 -15.980 20.727 1.00 5.87 194 ASP A CA 1
ATOM 1370 C C . ASP A 1 170 ? 13.890 -15.929 19.211 1.00 6.17 194 ASP A C 1
ATOM 1371 O O . ASP A 1 170 ? 14.522 -16.748 18.602 1.00 7.22 194 ASP A O 1
ATOM 1376 N N . ARG A 1 171 ? 13.213 -14.915 18.632 1.00 5.57 195 ARG A N 1
ATOM 1377 C CA . ARG A 1 171 ? 13.087 -14.786 17.206 1.00 6.27 195 ARG A CA 1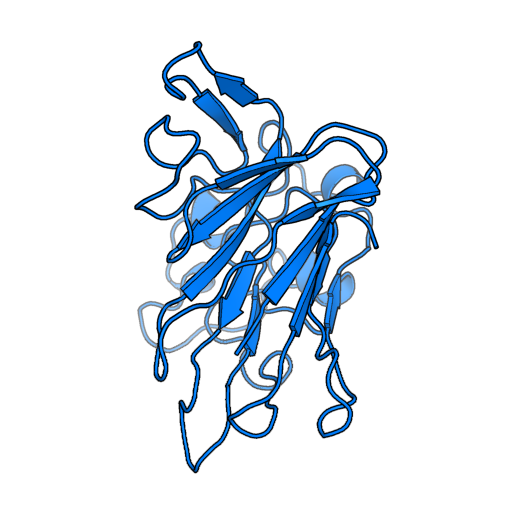
ATOM 1378 C C . ARG A 1 171 ? 14.267 -14.067 16.563 1.00 5.82 195 ARG A C 1
ATOM 1379 O O . ARG A 1 171 ? 14.615 -14.369 15.443 1.00 6.52 195 ARG A O 1
ATOM 1387 N N . CYS A 1 172 ? 14.819 -13.102 17.294 1.00 5.49 196 CYS A N 1
ATOM 1388 C CA . CYS A 1 172 ? 15.973 -12.342 16.852 1.00 5.01 196 CYS A CA 1
ATOM 1389 C C . CYS A 1 172 ? 16.970 -12.292 17.958 1.00 4.94 196 CYS A C 1
ATOM 1390 O O . CYS A 1 172 ? 17.092 -11.296 18.665 1.00 5.02 196 CYS A O 1
ATOM 1393 N N . PRO A 1 173 ? 17.696 -13.377 18.171 1.00 5.21 197 PRO A N 1
ATOM 1394 C CA . PRO A 1 173 ? 18.586 -13.479 19.310 1.00 5.84 197 PRO A CA 1
ATOM 1395 C C . PRO A 1 173 ? 19.651 -12.421 19.364 1.00 5.49 197 PRO A C 1
ATOM 1396 O O . PRO A 1 173 ? 20.174 -12.185 20.447 1.00 6.17 197 PRO A O 1
ATOM 1400 N N . ASP A 1 174 ? 20.038 -11.859 18.230 1.00 5.07 198 ASP A N 1
ATOM 1401 C CA . ASP A 1 174 ? 21.122 -10.922 18.223 1.00 5.43 198 ASP A CA 1
ATOM 1402 C C . ASP A 1 174 ? 20.685 -9.486 18.396 1.00 4.98 198 ASP A C 1
ATOM 1403 O O . ASP A 1 174 ? 21.550 -8.617 18.411 1.00 6.02 198 ASP A O 1
ATOM 1408 N N . ALA A 1 175 ? 19.391 -9.200 18.539 1.00 4.39 199 ALA A N 1
ATOM 1409 C CA . ALA A 1 175 ? 18.881 -7.864 18.673 1.00 4.24 199 ALA A CA 1
ATOM 1410 C C . ALA A 1 175 ? 18.512 -7.570 20.122 1.00 3.91 199 ALA A C 1
ATOM 1411 O O . ALA A 1 175 ? 18.122 -8.469 20.857 1.00 4.51 199 ALA A O 1
ATOM 1413 N N . TYR A 1 176 ? 18.596 -6.308 20.494 1.00 4.09 200 TYR A N 1
ATOM 1414 C CA . TYR A 1 176 ? 18.071 -5.923 21.798 1.00 3.77 200 TYR A CA 1
ATOM 1415 C C . TYR A 1 176 ? 16.564 -6.168 21.836 1.00 3.88 200 TYR A C 1
ATOM 1416 O O . TYR A 1 176 ? 15.829 -5.620 21.040 1.00 4.43 200 TYR A O 1
ATOM 1425 N N . SER A 1 177 ? 16.150 -6.921 22.835 1.00 4.20 201 SER A N 1
ATOM 1426 C CA . SER A 1 177 ? 14.742 -7.182 23.075 1.00 4.53 201 SER A CA 1
ATOM 1427 C C . SER A 1 177 ? 14.159 -6.349 24.180 1.00 4.31 201 SER A C 1
ATOM 1428 O O . SER A 1 177 ? 12.946 -6.242 24.325 1.00 4.68 201 SER A O 1
ATOM 1431 N N . TYR A 1 178 ? 15.036 -5.773 25.017 1.00 4.43 202 TYR A N 1
ATOM 1432 C CA . TYR A 1 178 ? 14.666 -4.942 26.108 1.00 4.62 202 TYR A CA 1
ATOM 1433 C C . TYR A 1 178 ? 15.863 -4.010 26.349 1.00 4.80 202 TYR A C 1
ATOM 1434 O O . TYR A 1 178 ? 16.948 -4.281 25.847 1.00 4.74 202 TYR A O 1
ATOM 1443 N N . PRO A 1 179 ? 15.677 -2.951 27.108 1.00 4.94 203 PRO A N 1
ATOM 1444 C CA . PRO A 1 179 ? 16.747 -1.926 27.163 1.00 5.63 203 PRO A CA 1
ATOM 1445 C C . PRO A 1 179 ? 18.094 -2.414 27.616 1.00 5.59 203 PRO A C 1
ATOM 1446 O O . PRO A 1 179 ? 19.097 -1.902 27.143 1.00 7.73 203 PRO A O 1
ATOM 1450 N N . LYS A 1 180 ? 18.111 -3.339 28.561 1.00 5.21 204 LYS A N 1
ATOM 1451 C CA . LYS A 1 180 ? 19.351 -3.844 29.143 1.00 5.50 204 LYS A CA 1
ATOM 1452 C C . LYS A 1 180 ? 19.792 -5.163 28.587 1.00 5.38 204 LYS A C 1
ATOM 1453 O O . LYS A 1 180 ? 20.542 -5.892 29.219 1.00 5.93 204 LYS A O 1
ATOM 1459 N N . ASP A 1 181 ? 19.413 -5.446 27.342 1.00 5.28 205 ASP A N 1
ATOM 1460 C CA . ASP A 1 181 ? 19.796 -6.674 26.671 1.00 5.05 205 ASP A CA 1
ATOM 1461 C C . ASP A 1 181 ? 21.192 -6.603 26.062 1.00 4.88 205 ASP A C 1
ATOM 1462 O O . ASP A 1 181 ? 21.453 -7.140 25.011 1.00 6.19 205 ASP A O 1
ATOM 1467 N N . ASP A 1 182 ? 22.104 -5.937 26.742 1.00 5.31 206 ASP A N 1
ATOM 1468 C CA . ASP A 1 182 ? 23.379 -5.622 26.176 1.00 5.39 206 ASP A CA 1
ATOM 1469 C C . ASP A 1 182 ? 24.270 -6.816 25.885 1.00 5.88 206 ASP A C 1
ATOM 1470 O O . ASP A 1 182 ? 25.008 -6.787 24.916 1.00 6.90 206 ASP A O 1
ATOM 1475 N N . GLN A 1 183 ? 24.267 -7.794 26.763 1.00 6.62 207 GLN A N 1
ATOM 1476 C CA . GLN A 1 183 ? 25.278 -8.837 26.732 1.00 8.17 207 GLN A CA 1
ATOM 1477 C C . GLN A 1 183 ? 25.251 -9.592 25.458 1.00 7.43 207 GLN A C 1
ATOM 1478 O O . GLN A 1 183 ? 26.281 -10.087 25.019 1.00 9.80 207 GLN A O 1
ATOM 1484 N N . THR A 1 184 ? 24.075 -9.759 24.845 1.00 6.09 208 THR A N 1
ATOM 1485 C CA . THR A 1 184 ? 23.916 -10.534 23.662 1.00 6.36 208 THR A CA 1
ATOM 1486 C C . THR A 1 184 ? 23.542 -9.709 22.437 1.00 6.15 208 THR A C 1
ATOM 1487 O O . THR A 1 184 ? 23.188 -10.277 21.417 1.00 8.69 208 THR A O 1
ATOM 1491 N N . SER A 1 185 ? 23.625 -8.395 22.539 1.00 5.16 209 SER A N 1
ATOM 1492 C CA . SER A 1 185 ? 23.119 -7.536 21.481 1.00 4.98 209 SER A CA 1
ATOM 1493 C C . SER A 1 185 ? 24.052 -6.468 21.051 1.00 4.37 209 SER A C 1
ATOM 1494 O O . SER A 1 185 ? 23.718 -5.650 20.206 1.00 5.43 209 SER A O 1
ATOM 1497 N N . THR A 1 186 ? 25.259 -6.382 21.648 1.00 5.75 210 THR A N 1
ATOM 1498 C CA . THR A 1 186 ? 26.171 -5.304 21.354 1.00 5.64 210 THR A CA 1
ATOM 1499 C C . THR A 1 186 ? 27.189 -5.803 20.353 1.00 5.25 210 THR A C 1
ATOM 1500 O O . THR A 1 186 ? 27.927 -6.734 20.651 1.00 7.87 210 THR A O 1
ATOM 1504 N N . PHE A 1 187 ? 27.279 -5.152 19.222 1.00 4.23 211 PHE A N 1
ATOM 1505 C CA . PHE A 1 187 ? 28.250 -5.491 18.212 1.00 4.16 211 PHE A CA 1
ATOM 1506 C C . PHE A 1 187 ? 29.231 -4.335 18.082 1.00 3.76 211 PHE A C 1
ATOM 1507 O O . PHE A 1 187 ? 28.898 -3.199 18.316 1.00 4.32 211 PHE A O 1
ATOM 1515 N N . THR A 1 188 ? 30.453 -4.681 17.676 1.00 4.13 212 THR A N 1
ATOM 1516 C CA . THR A 1 188 ? 31.445 -3.663 17.446 1.00 4.10 212 THR A CA 1
ATOM 1517 C C . THR A 1 188 ? 32.153 -3.948 16.142 1.00 4.03 212 THR A C 1
ATOM 1518 O O . THR A 1 188 ? 32.263 -5.077 15.684 1.00 4.60 212 THR A O 1
ATOM 1522 N N . CYS A 1 189 ? 32.649 -2.864 15.561 1.00 4.29 213 CYS A N 1
ATOM 1523 C CA . CYS A 1 189 ? 33.555 -2.908 14.448 1.00 4.52 213 CYS A CA 1
ATOM 1524 C C . CYS A 1 189 ? 34.605 -1.837 14.667 1.00 4.30 213 CYS A C 1
ATOM 1525 O O . CYS A 1 189 ? 34.365 -0.877 15.350 1.00 4.63 213 CYS A O 1
ATOM 1528 N N . PRO A 1 190 ? 35.766 -1.973 14.052 1.00 4.54 214 PRO A N 1
ATOM 1529 C CA . PRO A 1 190 ? 36.752 -0.922 14.178 1.00 4.87 214 PRO A CA 1
ATOM 1530 C C . PRO A 1 190 ? 36.220 0.375 13.595 1.00 4.85 214 PRO A C 1
ATOM 1531 O O . PRO A 1 190 ? 35.580 0.391 12.547 1.00 5.33 214 PRO A O 1
ATOM 1535 N N . ALA A 1 191 ? 36.550 1.464 14.233 1.00 5.52 215 ALA A N 1
ATOM 1536 C CA . ALA A 1 191 ? 36.172 2.760 13.696 1.00 6.04 215 ALA A CA 1
ATOM 1537 C C . ALA A 1 191 ? 36.727 2.854 12.273 1.00 5.93 215 ALA A C 1
ATOM 1538 O O . ALA A 1 191 ? 37.834 2.445 11.990 1.00 7.09 215 ALA A O 1
ATOM 1540 N N . GLY A 1 192 ? 35.923 3.426 11.397 1.00 6.86 216 GLY A N 1
ATOM 1541 C CA . GLY A 1 192 ? 36.250 3.527 9.996 1.00 7.96 216 GLY A CA 1
ATOM 1542 C C . GLY A 1 192 ? 35.537 2.517 9.150 1.00 7.07 216 GLY A C 1
ATOM 1543 O O . GLY A 1 192 ? 35.550 2.614 7.931 1.00 8.36 216 GLY A O 1
ATOM 1544 N N . THR A 1 193 ? 34.875 1.544 9.769 1.00 5.53 217 THR A N 1
ATOM 1545 C CA . THR A 1 193 ? 34.040 0.599 9.058 1.00 5.29 217 THR A CA 1
ATOM 1546 C C . THR A 1 193 ? 32.877 1.318 8.366 1.00 4.95 217 THR A C 1
ATOM 1547 O O . THR A 1 193 ? 32.370 2.294 8.862 1.00 5.57 217 THR A O 1
ATOM 1551 N N . ASN A 1 194 ? 32.506 0.748 7.218 1.00 4.71 218 ASN A N 1
ATOM 1552 C CA . ASN A 1 194 ? 31.286 1.127 6.526 1.00 5.09 218 ASN A CA 1
ATOM 1553 C C . ASN A 1 194 ? 30.268 0.015 6.699 1.00 4.43 218 ASN A C 1
ATOM 1554 O O . ASN A 1 194 ? 30.624 -1.133 6.961 1.00 4.71 218 ASN A O 1
ATOM 1559 N N . TYR A 1 195 ? 28.998 0.376 6.541 1.00 4.31 219 TYR A N 1
ATOM 1560 C CA . TYR A 1 195 ? 27.922 -0.512 6.891 1.00 4.36 219 TYR A CA 1
ATOM 1561 C C . TYR A 1 195 ? 26.844 -0.532 5.835 1.00 4.38 219 TYR A C 1
ATOM 1562 O O . TYR A 1 195 ? 26.737 0.382 5.004 1.00 4.73 219 TYR A O 1
ATOM 1571 N N . LYS A 1 196 ? 25.983 -1.516 5.948 1.00 4.37 220 LYS A N 1
ATOM 1572 C CA . LYS A 1 196 ? 24.740 -1.555 5.215 1.00 4.69 220 LYS A CA 1
ATOM 1573 C C . LYS A 1 196 ? 23.621 -1.831 6.212 1.00 4.09 220 LYS A C 1
ATOM 1574 O O . LYS A 1 196 ? 23.805 -2.537 7.190 1.00 4.61 220 LYS A O 1
ATOM 1580 N N . VAL A 1 197 ? 22.467 -1.286 5.889 1.00 4.46 221 VAL A N 1
ATOM 1581 C CA . VAL A 1 197 ? 21.232 -1.588 6.586 1.00 4.20 221 VAL A CA 1
ATOM 1582 C C . VAL A 1 197 ? 20.271 -2.028 5.500 1.00 4.94 221 VAL A C 1
ATOM 1583 O O . VAL A 1 197 ? 19.997 -1.258 4.597 1.00 5.59 221 VAL A O 1
ATOM 1587 N N . VAL A 1 198 ? 19.825 -3.276 5.581 1.00 4.83 222 VAL A N 1
ATOM 1588 C CA . VAL A 1 198 ? 19.016 -3.864 4.543 1.00 5.35 222 VAL A CA 1
ATOM 1589 C C . VAL A 1 198 ? 17.680 -4.189 5.128 1.00 4.65 222 VAL A C 1
ATOM 1590 O O . VAL A 1 198 ? 17.588 -4.883 6.139 1.00 5.67 222 VAL A O 1
ATOM 1594 N N . PHE A 1 199 ? 16.610 -3.697 4.501 1.00 4.88 223 PHE A N 1
ATOM 1595 C CA . PHE A 1 199 ? 15.283 -4.055 4.888 1.00 5.19 223 PHE A CA 1
ATOM 1596 C C . PHE A 1 199 ? 14.864 -5.293 4.146 1.00 6.10 223 PHE A C 1
ATOM 1597 O O . PHE A 1 199 ? 15.098 -5.428 2.939 1.00 6.77 223 PHE A O 1
ATOM 1605 N N . CYS A 1 200 ? 14.259 -6.211 4.891 1.00 6.08 224 CYS A N 1
ATOM 1606 C CA . CYS A 1 200 ? 13.879 -7.533 4.328 1.00 7.64 224 CYS A CA 1
ATOM 1607 C C . CYS A 1 200 ? 15.066 -8.226 3.688 1.00 7.35 224 CYS A C 1
ATOM 1608 O O . CYS A 1 200 ? 15.006 -8.637 2.542 1.00 8.97 224 CYS A O 1
ATOM 1611 N N . PRO A 1 201 ? 16.165 -8.407 4.411 1.00 7.41 225 PRO A N 1
ATOM 1612 C CA . PRO A 1 201 ? 17.296 -9.063 3.828 1.00 8.27 225 PRO A CA 1
ATOM 1613 C C . PRO A 1 201 ? 16.950 -10.553 3.500 1.00 10.09 225 PRO A C 1
ATOM 1614 O O . PRO A 1 201 ? 16.055 -11.151 4.073 1.00 13.14 225 PRO A O 1
#

CATH classification: 2.60.110.10

Solvent-accessible surface area: 8844 Å² total; per-residue (Å²): 44,43,0,41,0,45,0,48,0,109,94,32,0,30,0,0,0,30,54,45,2,2,84,112,0,57,149,58,78,63,31,102,11,98,12,47,109,41,22,144,54,2,27,0,0,0,0,20,49,16,115,39,81,94,81,12,147,34,125,2,99,0,0,12,0,124,11,41,36,96,1,140,44,95,9,117,31,5,0,0,2,0,46,7,13,11,82,87,135,110,101,55,1,55,0,18,0,2,0,28,32,0,6,6,6,17,0,31,0,9,16,76,31,76,62,15,128,148,22,1,105,1,70,29,87,0,47,48,98,4,28,122,101,0,109,25,99,33,6,0,18,0,1,25,36,55,81,154,62,59,111,32,21,11,125,76,40,115,37,27,88,21,118,27,1,96,17,0,26,79,80,2,78,48,0,25,0,29,44,94,11,62,177,71,0,56,16,56,1,60,48,62,6,50,2,62,0,14,0,26,60

Nearest PDB structures (foldseek):
  4bct-assembly1_A  TM=1.005E+00  e=5.346E-45  Actinidia deliciosa
  4jru-assembly1_A  TM=9.929E-01  e=3.313E-37  Vitis vinifera
  4l2j-assembly1_A  TM=9.687E-01  e=3.491E-36  Calotropis procera
  1z3q-assembly1_A  TM=9.906E-01  e=1.985E-35  Musa acuminata
  4mbt-assembly2_B  TM=9.819E-01  e=4.353E-35  Vitis vinifera

Radius of gyration: 15.76 Å; Cα contacts (8 Å, |Δi|>4): 613; chains: 1; bounding box: 40×35×42 Å

Foldseek 3Di:
DKEKEAEQDCAWWWKAKAVPFTHIDHHGDIDIDDDDAFDFPMKIWTFAQWDADPQQAAATQAFTANRGSTHNGTGQDPIWIWHWTFCPDPQKIKIFIACQRFYQFWKKKAFDDPQGGDTFTQAFPCQVVADPQQHGVRGGGQVCVRPVDCQQAVPVVDHDDDPRLVSRCVRGVQHHSGDPSPPRTIDITGRPTYIYMYTND

InterPro domains:
  IPR001938 Thaumatin family [PF00314] (31-225)
  IPR001938 Thaumatin family [PIRSF002703] (8-225)
  IPR001938 Thaumatin family [PR00347] (26-38)
  IPR001938 Thaumatin family [PR00347] (45-54)
  IPR001938 Thaumatin family [PR00347] (67-78)
  IPR001938 Thaumatin family [PR00347] (80-109)
  IPR001938 Thaumatin family [PR00347] (117-133)
  IPR001938 Thaumatin family [PR00347] (215-224)
  IPR001938 Thaumatin family [PS51367] (24-225)
  IPR001938 Thaumatin family [PTHR31048] (14-225)
  IPR001938 Thaumatin family [SM00205] (27-225)
  IPR017949 Thaumatin, conserved site [PS00316] (80-95)
  IPR037176 Osmotin/thaumatin-like superfamily [G3DSA:2.60.110.10] (25-225)
  IPR037176 Osmotin/thaumatin-like superfamily [SSF49870] (25-225)

Secondary structure (DSSP, 8-state):
--EEEEE-SSS-EEEEEETTEEEEE-TT-EEEE-PPTT--SEEEEEEEEEEE-TTSBEEEEES--TTBSS-SSPPPSS--EEEEEEEEETTEEEEEEE-TT-BSS-EEEEE-STT----EEE-S-HHHH--GGGEETTEE--HHHHH--HHHH-TTS-----HHHHHHHHH-TTSBSSTT-GGGT-EEEETT--EEEEE--

Organism: Actinidia deliciosa (NCBI:txid3627)

GO terms:
  GO:0005515 protein binding (F, IPI)